Protein 8K7O (pdb70)

Secondary structure (DSSP, 8-state):
---EEEE-S-HHHHHHHHHHHHHH-GGGEEEEEE-S-HHHHHHHHHHHHHHS-TT-EEEEEE--GGGHHHHHHHHHHHT--EEEE-STTT-GGGHHHHHHHHHHTT-EEEEEE--STTHHHHHHHHHHH-SEEEEETTS-HHHHHHHHHHHHHTT-EEEEEE-SHHHHHHHHHHHTT-TTEEEEEE----SHHHHHHHHHHHHHTT-TTS-EEEE-TT--HHHHHHHHHHHH-

Radius of gyration: 16.8 Å; Cα contacts (8 Å, |Δi|>4): 449; chains: 1; bounding box: 41×35×40 Å

Nearest PDB structures (foldseek):
  8kdq-assembly1_A  TM=1.004E+00  e=4.270E-43  synthetic construct
  8wx8-assembly1_A  TM=7.306E-01  e=1.898E-08  synthetic construct
  8wx8-assembly2_B  TM=7.517E-01  e=6.341E-08  synthetic construct
  8k7m-assembly1_A  TM=7.383E-01  e=2.665E-07  synthetic construct
  8kc8-assembly1_A  TM=6.671E-01  e=1.263E-07  synthetic construct

B-factor: mean 42.2, std 13.59, range [17.14, 118.26]

Solvent-accessible surface area: 10310 Å² total; per-residue (Å²): 92,7,4,0,42,1,36,8,76,68,78,117,42,2,23,42,1,0,115,91,0,84,142,85,27,59,138,69,15,93,0,0,8,3,8,60,160,42,123,73,2,6,32,5,0,126,48,0,53,85,32,22,34,127,128,13,67,0,4,1,16,4,74,100,21,132,100,1,39,109,18,0,89,71,1,30,131,15,34,6,41,1,1,7,0,73,34,0,15,202,14,14,154,82,0,110,108,4,0,75,16,0,101,157,73,70,8,84,0,15,0,10,0,46,90,19,142,65,14,89,89,0,0,101,17,0,12,70,5,12,65,5,0,3,0,41,3,50,8,74,96,104,22,9,70,34,0,3,65,63,0,54,96,54,64,6,55,0,38,0,34,2,60,31,71,104,47,3,69,52,0,30,45,9,8,96,143,10,106,14,18,98,5,7,12,2,43,53,6,184,68,58,74,30,0,60,29,6,70,47,91,13,47,96,38,65,35,52,107,64,50,9,19,0,2,0,79,38,9,89,45,114,32,0,15,40,0,0,60,9,6,9,139

Structure (mmCIF, N/CA/C/O backbone):
data_8K7O
#
_entry.id   8K7O
#
_cell.length_a   86.500
_cell.length_b   33.469
_cell.length_c   71.772
_cell.angle_alpha   90.00
_cell.angle_beta   91.89
_cell.angle_gamma   90.00
#
_symmetry.space_group_name_H-M   'C 1 2 1'
#
loop_
_entity.id
_entity.type
_entity.pdbx_description
1 polymer 'De novo design protein'
2 water water
#
loop_
_atom_site.group_PDB
_atom_site.id
_atom_site.type_symbol
_atom_site.label_atom_id
_atom_site.label_alt_id
_atom_site.label_comp_id
_atom_site.label_asym_id
_atom_site.label_entity_id
_atom_site.label_seq_id
_atom_site.pdbx_PDB_ins_code
_atom_site.Cartn_x
_atom_site.Cartn_y
_atom_site.Cartn_z
_atom_site.occupancy
_atom_site.B_iso_or_equiv
_atom_site.auth_seq_id
_atom_site.auth_comp_id
_atom_site.auth_asym_id
_atom_site.auth_atom_id
_atom_site.pdbx_PDB_model_num
ATOM 1 N N . GLY A 1 1 ? -14.829 18.850 23.123 1.00 48.03 0 GLY A N 1
ATOM 2 C CA . GLY A 1 1 ? -14.101 17.706 23.642 1.00 44.81 0 GLY A CA 1
ATOM 3 C C . GLY A 1 1 ? -14.361 16.432 22.861 1.00 36.17 0 GLY A C 1
ATOM 4 O O . GLY A 1 1 ? -15.277 16.387 22.041 1.00 44.20 0 GLY A O 1
ATOM 5 N N . PRO A 1 2 ? -13.566 15.393 23.113 1.00 33.60 1 PRO A N 1
ATOM 6 C CA . PRO A 1 2 ? -13.762 14.130 22.397 1.00 37.54 1 PRO A CA 1
ATOM 7 C C . PRO A 1 2 ? -15.035 13.427 22.835 1.00 30.93 1 PRO A C 1
ATOM 8 O O . PRO A 1 2 ? -15.509 13.592 23.962 1.00 34.51 1 PRO A O 1
ATOM 12 N N . GLY A 1 3 ? -15.586 12.631 21.917 1.00 31.29 2 GLY A N 1
ATOM 13 C CA . GLY A 1 3 ? -16.667 11.726 22.229 1.00 34.35 2 GLY A CA 1
ATOM 14 C C . GL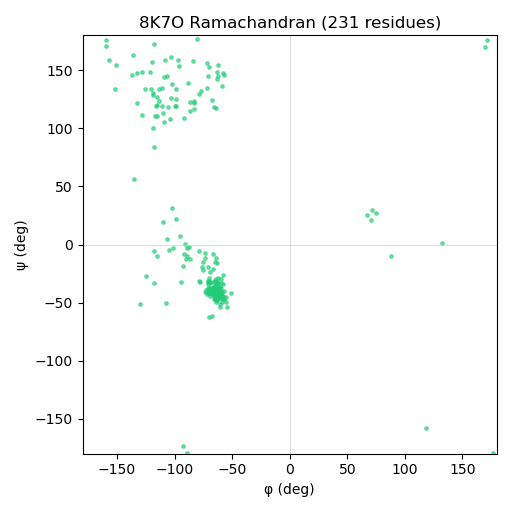Y A 1 3 ? -16.147 10.323 22.493 1.00 28.81 2 GLY A C 1
ATOM 15 O O . GLY A 1 3 ? -15.053 9.958 22.075 1.00 32.10 2 GLY A O 1
ATOM 16 N N . ILE A 1 4 ? -16.949 9.528 23.197 1.00 24.09 3 ILE A N 1
ATOM 17 C CA . ILE A 1 4 ? -16.543 8.203 23.652 1.00 22.10 3 ILE A CA 1
ATOM 18 C C . ILE A 1 4 ? -17.379 7.148 22.935 1.00 22.65 3 ILE A C 1
ATOM 19 O O . ILE A 1 4 ? -18.599 7.301 22.787 1.00 24.91 3 ILE A O 1
ATOM 24 N N . TRP A 1 5 ? -16.711 6.108 22.446 1.00 22.20 4 TRP A N 1
ATOM 25 C CA . TRP A 1 5 ? -17.343 4.867 22.025 1.00 19.82 4 TRP A CA 1
ATOM 26 C C . TRP A 1 5 ? -16.982 3.787 23.032 1.00 22.32 4 TRP A C 1
ATOM 27 O O . TRP A 1 5 ? -15.865 3.768 23.557 1.00 27.24 4 TRP A O 1
ATOM 38 N N . LEU A 1 6 ? -17.917 2.885 23.303 1.00 21.01 5 LEU A N 1
ATOM 39 C CA . LEU A 1 6 ? -17.692 1.810 24.257 1.00 20.70 5 LEU A CA 1
ATOM 40 C C . LEU A 1 6 ? -17.857 0.472 23.556 1.00 24.11 5 LEU A C 1
ATOM 41 O O . LEU A 1 6 ? -18.818 0.267 22.811 1.00 23.83 5 LEU A O 1
ATOM 46 N N . ARG A 1 7 ? -16.919 -0.436 23.800 1.00 21.61 6 ARG A N 1
ATOM 47 C CA . ARG A 1 7 ? -17.007 -1.801 23.298 1.00 27.31 6 ARG A CA 1
ATOM 48 C C . ARG A 1 7 ? -17.126 -2.743 24.484 1.00 30.92 6 ARG A C 1
ATOM 49 O O . ARG A 1 7 ? -16.245 -2.775 25.350 1.00 30.19 6 ARG A O 1
ATOM 57 N N . GLU A 1 8 ? -18.217 -3.498 24.529 1.00 30.00 7 GLU A N 1
ATOM 58 C CA . GLU A 1 8 ? -18.403 -4.507 25.561 1.00 27.74 7 GLU A CA 1
ATOM 59 C C . GLU A 1 8 ? -19.293 -5.600 24.994 1.00 32.90 7 GLU A C 1
ATOM 60 O O . GLU A 1 8 ? -20.313 -5.304 24.365 1.00 36.60 7 GLU A O 1
ATOM 66 N N . VAL A 1 9 ? -18.903 -6.853 25.211 1.00 33.14 8 VAL A N 1
ATOM 67 C CA . VAL A 1 9 ? -19.668 -7.967 24.663 1.00 36.66 8 VAL A CA 1
ATOM 68 C C . VAL A 1 9 ? -20.710 -8.506 25.636 1.00 38.32 8 VAL A C 1
ATOM 69 O O . VAL A 1 9 ? -21.648 -9.190 25.202 1.00 45.86 8 VAL A O 1
ATOM 73 N N . ASP A 1 10 ? -20.585 -8.216 26.932 1.00 36.89 9 ASP A N 1
ATOM 74 C CA . ASP A 1 10 ? -21.556 -8.675 27.919 1.00 40.15 9 ASP A CA 1
ATOM 75 C C . ASP A 1 10 ? -22.699 -7.671 28.010 1.00 39.04 9 ASP A C 1
ATOM 76 O O . ASP A 1 10 ? -22.478 -6.493 28.311 1.00 37.61 9 ASP A O 1
ATOM 81 N N . ARG A 1 11 ? -23.920 -8.149 27.772 1.00 39.18 10 ARG A N 1
ATOM 82 C CA . ARG A 1 11 ? -25.080 -7.266 27.725 1.00 38.94 10 ARG A CA 1
ATOM 83 C C . ARG A 1 11 ? -25.364 -6.639 29.087 1.00 38.19 10 ARG A C 1
ATOM 84 O O . ARG A 1 11 ? -25.580 -5.425 29.187 1.00 39.64 10 ARG A O 1
ATOM 92 N N . ASP A 1 12 ? -25.361 -7.451 30.150 1.00 41.20 11 ASP A N 1
ATOM 93 C CA . ASP A 1 12 ? -25.653 -6.932 31.486 1.00 49.65 11 ASP A CA 1
ATOM 94 C C . ASP A 1 12 ? -24.652 -5.861 31.896 1.00 45.05 11 ASP A C 1
ATOM 95 O O . ASP A 1 12 ? -25.025 -4.839 32.486 1.00 44.53 11 ASP A O 1
ATOM 100 N N . LYS A 1 13 ? -23.374 -6.079 31.597 1.00 39.25 12 LYS A N 1
ATOM 101 C CA . LYS A 1 13 ? -22.361 -5.100 31.969 1.00 39.13 12 LYS A CA 1
ATOM 102 C C . LYS A 1 13 ? -22.456 -3.852 31.100 1.00 40.29 12 LYS A C 1
ATOM 103 O O . LYS A 1 13 ? -22.335 -2.729 31.603 1.00 37.64 12 LYS A O 1
ATOM 109 N N . LEU A 1 14 ? -22.687 -4.028 29.796 1.00 32.66 13 LEU A N 1
ATOM 110 C CA . LEU A 1 14 ? -22.763 -2.886 28.891 1.00 30.73 13 LEU A CA 1
ATOM 111 C C . LEU A 1 14 ? -23.941 -1.982 29.236 1.00 35.30 13 LEU A C 1
ATOM 112 O O . LEU A 1 14 ? -23.810 -0.754 29.249 1.00 34.46 13 LEU A O 1
ATOM 117 N N . ILE A 1 15 ? -25.104 -2.575 29.514 1.00 34.80 14 ILE A N 1
ATOM 118 C CA . ILE A 1 15 ? -26.286 -1.776 29.825 1.00 39.21 14 ILE A CA 1
ATOM 119 C C . ILE A 1 15 ? -26.099 -1.033 31.141 1.00 41.56 14 ILE A C 1
ATOM 120 O O . ILE A 1 15 ? -26.490 0.134 31.271 1.00 36.63 14 ILE A O 1
ATOM 125 N N . ALA A 1 16 ? -25.493 -1.688 32.135 1.00 37.67 15 ALA A N 1
ATOM 126 C CA . ALA A 1 16 ? -25.220 -1.016 33.401 1.00 39.17 15 ALA A CA 1
ATOM 127 C C . ALA A 1 16 ? -24.312 0.190 33.196 1.00 42.93 15 ALA A C 1
ATOM 128 O O . ALA A 1 16 ? -24.538 1.258 33.780 1.00 42.65 15 ALA A O 1
ATOM 130 N N . VAL A 1 17 ? -23.279 0.039 32.366 1.00 35.80 16 VAL A N 1
ATOM 131 C CA . VAL A 1 17 ? -22.403 1.166 32.060 1.00 33.19 16 VAL A CA 1
ATOM 132 C C . VAL A 1 17 ? -23.156 2.220 31.257 1.00 39.56 16 VAL A C 1
ATOM 133 O O . VAL A 1 17 ? -23.043 3.423 31.526 1.00 36.48 16 VAL A O 1
ATOM 137 N N . ALA A 1 18 ? -23.950 1.786 30.273 1.00 34.48 17 ALA A N 1
ATOM 138 C CA . ALA A 1 18 ? -24.659 2.729 29.411 1.00 31.00 17 ALA A CA 1
ATOM 139 C C . ALA A 1 18 ? -25.673 3.553 30.196 1.00 39.93 17 ALA A C 1
ATOM 140 O O . ALA A 1 18 ? -25.817 4.759 29.962 1.00 37.00 17 ALA A O 1
ATOM 142 N N . LYS A 1 19 ? -26.394 2.919 31.125 1.00 35.21 18 LYS A N 1
ATOM 143 C CA . LYS A 1 19 ? -27.341 3.659 31.955 1.00 38.24 18 LYS A CA 1
ATOM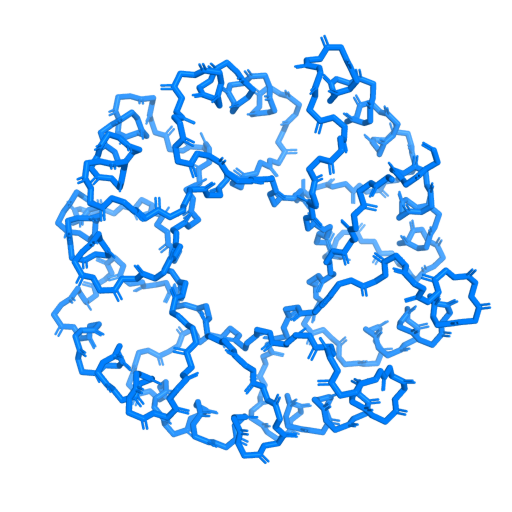 144 C C . LYS A 1 19 ? -26.634 4.734 32.771 1.00 46.85 18 LYS A C 1
ATOM 145 O O . LYS A 1 19 ? -27.143 5.852 32.917 1.00 43.78 18 LYS A O 1
ATOM 151 N N . LYS A 1 20 ? -25.456 4.415 33.309 1.00 39.72 19 LYS A N 1
ATOM 152 C CA . LYS A 1 20 ? -24.728 5.395 34.104 1.00 42.22 19 LYS A CA 1
ATOM 153 C C . LYS A 1 20 ? -24.202 6.527 33.233 1.00 39.45 19 LYS A C 1
ATOM 154 O O . LYS A 1 20 ? -24.234 7.696 33.638 1.00 41.96 19 LYS A O 1
ATOM 160 N N . LEU A 1 21 ? -23.709 6.201 32.037 1.00 35.83 20 LEU A N 1
ATOM 161 C CA . LEU A 1 21 ? -23.217 7.237 31.137 1.00 31.94 20 LEU A CA 1
ATOM 162 C C . LEU A 1 21 ? -24.337 8.177 30.716 1.00 40.68 20 LEU A C 1
ATOM 163 O O . LEU A 1 21 ? -24.140 9.397 30.659 1.00 42.49 20 LEU A O 1
ATOM 168 N N . LYS A 1 22 ? -25.521 7.630 30.423 1.00 34.02 21 LYS A N 1
ATOM 169 C CA . LYS A 1 22 ? -26.645 8.477 30.037 1.00 44.08 21 LYS A CA 1
ATOM 170 C C . LYS A 1 22 ? -26.989 9.472 31.139 1.00 39.01 21 LYS A C 1
ATOM 171 O O . LYS A 1 22 ? -27.349 10.620 30.859 1.00 43.01 21 LYS A O 1
ATOM 177 N N . GLU A 1 23 ? -26.883 9.046 32.401 1.00 42.73 22 GLU A N 1
ATOM 178 C CA . GLU A 1 23 ? -27.222 9.922 33.515 1.00 46.66 22 GLU A CA 1
ATOM 179 C C . GLU A 1 23 ? -26.198 11.033 33.700 1.00 43.85 22 GLU A C 1
ATOM 180 O O . GLU A 1 23 ? -26.553 12.134 34.137 1.00 46.65 22 GLU A O 1
ATOM 186 N N . ILE A 1 24 ? -24.937 10.775 33.371 1.00 41.00 23 ILE A N 1
ATOM 187 C CA . ILE A 1 24 ? -23.827 11.637 33.750 1.00 42.75 23 ILE A CA 1
ATOM 188 C C . ILE A 1 24 ? -23.285 12.418 32.556 1.00 40.84 23 ILE A C 1
ATOM 189 O O . ILE A 1 24 ? -23.126 13.637 32.623 1.00 43.52 23 ILE A O 1
ATOM 194 N N . ILE A 1 25 ? -22.993 11.733 31.456 1.00 36.30 24 ILE A N 1
ATOM 195 C CA . ILE A 1 25 ? -22.385 12.398 30.305 1.00 34.89 24 ILE A CA 1
ATOM 196 C C . ILE A 1 25 ? -23.060 11.966 29.008 1.00 34.27 24 ILE A C 1
ATOM 197 O O . ILE A 1 25 ? -22.370 11.509 28.084 1.00 35.75 24 ILE A O 1
ATOM 202 N N . PRO A 1 26 ? -24.382 12.122 28.867 1.00 36.12 25 PRO A N 1
ATOM 203 C CA . PRO A 1 26 ? -25.052 11.576 27.672 1.00 33.22 25 PRO A CA 1
ATOM 204 C C . PRO A 1 26 ? -24.585 12.197 26.365 1.00 33.85 25 PRO A C 1
ATOM 205 O O . PRO A 1 26 ? -24.544 11.503 25.341 1.00 39.35 25 PRO A O 1
ATOM 209 N N . ASP A 1 27 ? -24.222 13.477 26.368 1.00 36.32 26 ASP A N 1
ATOM 210 C CA . ASP A 1 27 ? -23.844 14.161 25.138 1.00 37.93 26 ASP A CA 1
ATOM 211 C C . ASP A 1 27 ? -22.451 13.788 24.645 1.00 40.74 26 ASP A C 1
ATOM 212 O O . ASP A 1 27 ? -22.132 14.064 23.483 1.00 40.92 26 ASP A O 1
ATOM 217 N N . ARG A 1 28 ? -21.625 13.161 25.481 1.00 30.44 27 ARG A N 1
ATOM 218 C CA . ARG A 1 28 ? -20.301 12.725 25.059 1.00 28.55 27 ARG A CA 1
ATOM 219 C C . ARG A 1 28 ? -20.300 11.316 24.480 1.00 32.41 27 ARG A C 1
ATOM 220 O O . ARG A 1 28 ? -19.290 10.902 23.900 1.00 28.69 27 ARG A O 1
ATOM 228 N N . VAL A 1 29 ? -21.404 10.583 24.605 1.00 27.78 28 VAL A N 1
ATOM 229 C CA . VAL A 1 29 ? -21.475 9.200 24.136 1.00 26.21 28 VAL A CA 1
ATOM 230 C C . VAL A 1 29 ? -21.792 9.201 22.645 1.00 30.29 28 VAL A C 1
ATOM 231 O O . VAL A 1 29 ? -22.864 9.642 22.225 1.00 31.62 28 VAL A O 1
ATOM 235 N N . LYS A 1 30 ? -20.859 8.694 21.840 1.00 25.80 29 LYS A N 1
ATOM 236 C CA . LYS A 1 30 ? -21.043 8.670 20.396 1.00 25.72 29 LYS A CA 1
ATOM 237 C C . LYS A 1 30 ? -21.624 7.357 19.902 1.00 26.70 29 LYS A C 1
ATOM 238 O O . LYS A 1 30 ? -22.366 7.349 18.913 1.00 29.62 29 LYS A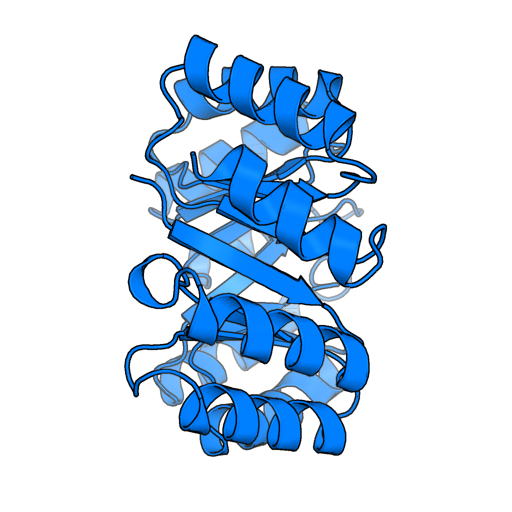 O 1
ATOM 244 N N . GLY A 1 31 ? -21.310 6.248 20.553 1.00 25.39 30 GLY A N 1
ATOM 245 C CA . GLY A 1 31 ? -21.790 4.984 20.034 1.00 22.20 30 GLY A CA 1
ATOM 246 C C . GLY A 1 31 ? -21.277 3.817 20.842 1.00 24.50 30 GLY A C 1
ATOM 247 O O . GLY A 1 31 ? -20.536 3.973 21.817 1.00 23.39 30 GLY A O 1
ATOM 248 N N . PHE A 1 32 ? -21.681 2.631 20.401 1.00 22.11 31 PHE A N 1
ATOM 249 C CA . PHE A 1 32 ? -21.332 1.387 21.064 1.00 19.57 31 PHE A CA 1
ATOM 250 C C . PHE A 1 32 ? -20.950 0.358 20.015 1.00 23.12 31 PHE A C 1
ATOM 251 O O . PHE A 1 32 ? -21.496 0.352 18.905 1.00 21.55 31 PHE A O 1
ATOM 259 N N . VAL A 1 33 ? -20.000 -0.499 20.374 1.00 19.84 32 VAL A N 1
ATOM 260 C CA . VAL A 1 33 ? -19.648 -1.673 19.590 1.00 18.07 32 VAL A CA 1
ATOM 261 C C . VAL A 1 33 ? -20.102 -2.885 20.387 1.00 20.85 32 VAL A C 1
ATOM 262 O O . VAL A 1 33 ? -19.637 -3.104 21.515 1.00 24.44 32 VAL A O 1
ATOM 266 N N . VAL A 1 34 ? -21.008 -3.666 19.806 1.00 22.10 33 VAL A N 1
ATOM 267 C CA . VAL A 1 34 ? -21.666 -4.764 20.497 1.00 23.59 33 VAL A CA 1
ATOM 268 C C . VAL A 1 34 ? -21.358 -6.068 19.772 1.00 26.42 33 VAL A C 1
ATOM 269 O O . VAL A 1 34 ? -21.028 -6.091 18.585 1.00 26.73 33 VAL A O 1
ATOM 273 N N . GLY A 1 35 ? -21.477 -7.167 20.508 1.00 29.13 34 GLY A N 1
ATOM 274 C CA . GLY A 1 35 ? -21.184 -8.472 19.945 1.00 27.63 34 GLY A CA 1
ATOM 275 C C . GLY A 1 35 ? -21.842 -9.559 20.761 1.00 38.84 34 GLY A C 1
ATOM 276 O O . GLY A 1 35 ? -22.386 -9.318 21.840 1.00 36.92 34 GLY A O 1
ATOM 277 N N . GLY A 1 36 ? -21.797 -10.769 20.216 1.00 39.55 35 GLY A N 1
ATOM 278 C CA . GLY A 1 36 ? -22.375 -11.920 20.880 1.00 42.55 35 GLY A CA 1
ATOM 279 C C . GLY A 1 36 ? -23.487 -12.568 20.085 1.00 49.35 35 GLY A C 1
ATOM 280 O O . GLY A 1 36 ? -23.561 -12.409 18.862 1.00 49.20 35 GLY A O 1
ATOM 281 N N . LYS A 1 37 ? -24.354 -13.311 20.771 1.00 56.02 36 LYS A N 1
ATOM 282 C CA . LYS A 1 37 ? -25.471 -13.969 20.107 1.00 55.82 36 LYS A CA 1
ATOM 283 C C . LYS A 1 37 ? -26.400 -12.940 19.477 1.00 44.31 36 LYS A C 1
ATOM 284 O O . LYS A 1 37 ? -26.603 -11.850 20.019 1.00 57.68 36 LYS A O 1
ATOM 290 N N . THR A 1 38 ? -26.969 -13.299 18.323 1.00 52.71 37 THR A N 1
ATOM 291 C CA . THR A 1 38 ? -27.876 -12.396 17.619 1.00 43.09 37 THR A CA 1
ATOM 292 C C . THR A 1 38 ? -29.024 -11.950 18.520 1.00 56.41 37 THR A C 1
ATOM 293 O O . THR A 1 38 ? -29.360 -10.763 18.573 1.00 51.40 37 THR A O 1
ATOM 297 N N . ASP A 1 39 ? -29.626 -12.890 19.255 1.00 51.16 38 ASP A N 1
ATOM 298 C CA . ASP A 1 39 ? -30.738 -12.533 20.132 1.00 50.20 38 ASP A CA 1
ATOM 299 C C . ASP A 1 39 ? -30.308 -11.542 21.207 1.00 46.91 38 ASP A C 1
ATOM 300 O O . ASP A 1 39 ? -31.063 -10.624 21.550 1.00 56.80 38 ASP A O 1
ATOM 305 N N . ASP A 1 40 ? -29.100 -11.707 21.752 1.00 47.08 39 ASP A N 1
ATOM 306 C CA . ASP A 1 40 ? -28.625 -10.785 22.780 1.00 54.33 39 ASP A CA 1
ATOM 307 C C . ASP A 1 40 ? -28.246 -9.436 22.182 1.00 44.78 39 ASP A C 1
ATOM 308 O O . ASP A 1 40 ? -28.535 -8.386 22.770 1.00 46.08 39 ASP A O 1
ATOM 313 N N . VAL A 1 41 ? -27.595 -9.447 21.018 1.00 40.77 40 VAL A N 1
ATOM 314 C CA . VAL A 1 41 ? -27.163 -8.204 20.388 1.00 36.42 40 VAL A CA 1
ATOM 315 C C . VAL A 1 41 ? -28.365 -7.372 19.967 1.00 34.38 40 VAL A C 1
ATOM 316 O O . VAL A 1 41 ? -28.380 -6.147 20.133 1.00 32.69 40 VAL A O 1
ATOM 320 N N . VAL A 1 42 ? -29.399 -8.022 19.435 1.00 38.83 41 VAL A N 1
ATOM 321 C CA . VAL A 1 42 ? -30.575 -7.292 18.977 1.00 40.56 41 VAL A CA 1
ATOM 322 C C . VAL A 1 42 ? -31.316 -6.664 20.154 1.00 45.90 41 VAL A C 1
ATOM 323 O O . VAL A 1 42 ? -31.806 -5.532 20.061 1.00 42.93 41 VAL A O 1
ATOM 327 N N . ALA A 1 43 ? -31.397 -7.374 21.283 1.00 44.42 42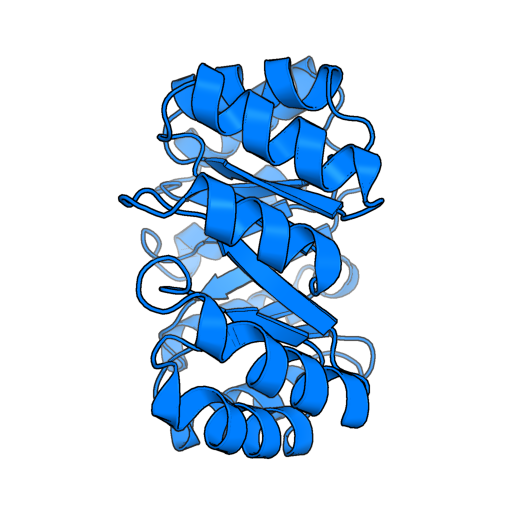 ALA A N 1
ATOM 328 C CA . ALA A 1 43 ? -32.019 -6.795 22.472 1.00 43.05 42 ALA A CA 1
ATOM 329 C C . ALA A 1 43 ? -31.196 -5.630 23.012 1.00 49.70 42 ALA A C 1
ATOM 330 O O . ALA A 1 43 ? -31.754 -4.624 23.468 1.00 48.28 42 ALA A O 1
ATOM 332 N N . THR A 1 44 ? -29.868 -5.751 22.965 1.00 37.17 43 THR A N 1
ATOM 333 C CA . THR A 1 44 ? -29.001 -4.665 23.409 1.00 38.31 43 THR A CA 1
ATOM 334 C C . THR A 1 44 ? -29.178 -3.432 22.534 1.00 44.56 43 THR A C 1
ATOM 335 O O . THR A 1 44 ? -29.266 -2.306 23.037 1.00 33.72 43 THR A O 1
ATOM 339 N N . ILE A 1 45 ? -29.236 -3.630 21.215 1.00 34.71 44 ILE A N 1
ATOM 340 C CA . ILE A 1 45 ? -29.398 -2.508 20.295 1.00 41.48 44 ILE A CA 1
ATOM 341 C C . ILE A 1 45 ? -30.672 -1.733 20.606 1.00 39.81 44 ILE A C 1
ATOM 342 O O . ILE A 1 45 ? -30.672 -0.496 20.642 1.00 40.31 44 ILE A O 1
ATOM 347 N N . ARG A 1 46 ? -31.777 -2.442 20.841 1.00 36.59 45 ARG A N 1
ATOM 348 C CA . ARG A 1 46 ? -33.022 -1.758 21.172 1.00 48.16 45 ARG A CA 1
ATOM 349 C C . ARG A 1 46 ? -32.903 -1.005 22.491 1.00 45.53 45 ARG A C 1
ATOM 350 O O . ARG A 1 46 ? -33.360 0.139 22.603 1.00 55.68 45 ARG A O 1
ATOM 358 N N . ASP A 1 47 ? -32.285 -1.628 23.499 1.00 42.48 46 ASP A N 1
ATOM 359 C CA . ASP A 1 47 ? -32.104 -0.961 24.786 1.00 49.34 46 ASP A CA 1
ATOM 360 C C . ASP A 1 47 ? -31.266 0.301 24.644 1.00 42.82 46 ASP A C 1
ATOM 361 O O . ASP A 1 47 ? -31.572 1.332 25.257 1.00 42.43 46 ASP A O 1
ATOM 366 N N . LEU A 1 48 ? -30.203 0.238 23.839 1.00 34.73 47 LEU A N 1
ATOM 367 C CA . LEU A 1 48 ? -29.331 1.393 23.670 1.00 36.03 47 LEU A CA 1
ATOM 368 C C . LEU A 1 48 ? -30.035 2.510 22.910 1.00 44.43 47 LEU A C 1
ATOM 369 O O . LEU A 1 48 ? -29.850 3.693 23.223 1.00 43.11 47 LEU A O 1
ATOM 374 N N . ILE A 1 49 ? -30.850 2.158 21.913 1.00 44.02 48 ILE A N 1
ATOM 375 C CA . ILE A 1 49 ? -31.587 3.177 21.171 1.00 45.78 48 ILE A CA 1
ATOM 376 C C . ILE A 1 49 ? -32.673 3.789 22.046 1.00 47.95 48 ILE A C 1
ATOM 377 O O . ILE A 1 49 ? -33.009 4.969 21.897 1.00 58.11 48 ILE A O 1
ATOM 382 N N . ALA A 1 50 ? -33.232 3.012 22.975 1.00 43.59 49 ALA A N 1
ATOM 383 C CA . ALA A 1 50 ? -34.219 3.564 23.896 1.00 49.01 49 ALA A CA 1
ATOM 384 C C . ALA A 1 50 ? -33.568 4.514 24.895 1.00 60.72 49 ALA A C 1
ATOM 385 O O . ALA A 1 50 ? -34.155 5.541 25.257 1.00 52.74 49 ALA A O 1
ATOM 387 N N . LEU A 1 51 ? -32.354 4.189 25.347 1.00 51.54 50 LEU A N 1
ATOM 388 C CA . LEU A 1 51 ? -31.633 5.073 26.259 1.00 53.34 50 LEU A CA 1
ATOM 389 C C . LEU A 1 51 ? -31.228 6.368 25.566 1.00 51.98 50 LEU A C 1
ATOM 390 O O . LEU A 1 51 ? -31.639 7.461 25.969 1.00 56.58 50 LEU A O 1
ATOM 395 N N . PHE A 1 52 ? -30.412 6.263 24.523 1.00 51.68 51 PHE A N 1
ATOM 396 C CA . PHE A 1 52 ? -29.864 7.430 23.854 1.00 46.81 51 PHE A CA 1
ATOM 397 C C . PHE A 1 52 ? -30.774 7.814 22.688 1.00 57.29 51 PHE A C 1
ATOM 398 O O . PHE A 1 52 ? -31.859 7.256 22.510 1.00 64.38 51 PHE A O 1
ATOM 406 N N . GLY A 1 53 ? -30.356 8.786 21.886 1.00 60.20 52 GLY A N 1
ATOM 407 C CA . GLY A 1 53 ? -31.193 9.271 20.817 1.00 67.56 52 GLY A CA 1
ATOM 408 C C . GLY A 1 53 ? -31.149 8.373 19.603 1.00 61.58 52 GLY A C 1
ATOM 409 O O . GLY A 1 53 ? -30.430 7.366 19.548 1.00 49.98 52 GLY A O 1
ATOM 410 N N . PRO A 1 54 ? -31.948 8.731 18.596 1.00 63.03 53 PRO A N 1
ATOM 411 C CA . PRO A 1 54 ? -31.832 8.048 17.298 1.00 65.88 53 PRO A CA 1
ATOM 412 C C . PRO A 1 54 ? -30.495 8.287 16.624 1.00 56.51 53 PRO A C 1
ATOM 413 O O . PRO A 1 54 ? -30.149 7.561 15.684 1.00 55.37 53 PRO A O 1
ATOM 417 N N . ASP A 1 55 ? -29.733 9.284 17.076 1.00 63.30 54 ASP A N 1
ATOM 418 C CA . ASP A 1 55 ? -28.417 9.581 16.529 1.00 66.76 54 ASP A CA 1
ATOM 419 C C . ASP A 1 55 ? -27.330 8.653 17.051 1.00 46.61 54 ASP A C 1
ATOM 420 O O . ASP A 1 55 ? -26.189 8.746 16.589 1.00 45.23 54 ASP A O 1
ATOM 425 N N . LEU A 1 56 ? -27.648 7.776 18.001 1.00 46.00 55 LEU A N 1
ATOM 426 C CA . LEU A 1 56 ? -26.651 6.857 18.532 1.00 34.78 55 LEU A CA 1
ATOM 427 C C . LEU A 1 56 ? -26.233 5.856 17.465 1.00 34.18 55 LEU A C 1
ATOM 428 O O . LEU A 1 56 ? -27.072 5.158 16.888 1.00 41.66 55 LEU A O 1
ATOM 433 N N . GLU A 1 57 ? -24.933 5.788 17.203 1.00 34.65 56 GLU A N 1
ATOM 434 C CA . GLU A 1 57 ? -24.397 4.816 16.267 1.00 29.24 56 GLU A CA 1
ATOM 435 C C . GLU A 1 57 ? -24.072 3.528 17.008 1.00 31.13 56 GLU A C 1
ATOM 436 O O . GLU A 1 57 ? -23.573 3.553 18.133 1.00 26.69 56 GLU A O 1
ATOM 442 N N . ILE A 1 58 ? -24.382 2.398 16.387 1.00 23.37 57 ILE A N 1
ATOM 443 C CA . ILE A 1 58 ? -24.156 1.097 17.004 1.00 21.47 57 ILE A CA 1
ATOM 444 C C . ILE A 1 58 ? -23.479 0.212 15.972 1.00 24.38 57 ILE A C 1
ATOM 445 O O . ILE A 1 58 ? -24.024 -0.001 14.883 1.00 23.88 57 ILE A O 1
ATOM 450 N N . VAL A 1 59 ? -22.297 -0.291 16.315 1.00 19.61 58 VAL A N 1
ATOM 451 C CA . VAL A 1 59 ? -21.513 -1.174 15.455 1.00 19.12 58 VAL A CA 1
ATOM 452 C C . VAL A 1 59 ? -21.673 -2.593 15.978 1.00 19.34 58 VAL A C 1
ATOM 453 O O . VAL A 1 59 ? -21.435 -2.848 17.160 1.00 23.65 58 VAL A O 1
ATOM 457 N N . VAL A 1 60 ? -22.084 -3.514 15.110 1.00 20.08 59 VAL A N 1
ATOM 458 C CA . VAL A 1 60 ? -22.216 -4.919 15.483 1.00 20.18 59 VAL A CA 1
ATOM 459 C C . VAL A 1 60 ? -20.981 -5.667 15.005 1.00 22.13 59 VAL A C 1
ATOM 460 O O . VAL A 1 60 ? -20.632 -5.607 13.820 1.00 21.78 59 VAL A O 1
ATOM 464 N N . GLU A 1 61 ? -20.313 -6.361 15.922 1.00 21.15 60 GLU A N 1
ATOM 465 C CA . GLU A 1 61 ? -19.170 -7.179 15.544 1.00 22.57 60 GLU A CA 1
ATOM 466 C C . GLU A 1 61 ? -19.645 -8.475 14.905 1.00 23.11 60 GLU A C 1
ATOM 467 O O . GLU A 1 61 ? -20.526 -9.157 15.443 1.00 28.70 60 GLU A O 1
ATOM 473 N N . LEU A 1 62 ? -19.048 -8.817 13.768 1.00 21.66 61 LEU A N 1
ATOM 474 C CA . LEU A 1 62 ? -19.342 -10.051 13.048 1.00 26.83 61 LEU A CA 1
ATOM 475 C C . LEU A 1 62 ? -18.077 -10.896 13.064 1.00 25.15 61 LEU A C 1
ATOM 476 O O . LEU A 1 62 ? -17.087 -10.543 12.416 1.00 29.37 61 LEU A O 1
ATOM 481 N N . THR A 1 63 ? -18.104 -12.002 13.806 1.00 31.79 62 THR A N 1
ATOM 482 C CA . THR A 1 63 ? -16.927 -12.843 13.986 1.00 36.08 62 THR A CA 1
ATOM 483 C C . THR A 1 63 ? -16.977 -14.131 13.175 1.00 50.45 62 THR A C 1
ATOM 484 O O . THR A 1 63 ? -16.002 -14.889 13.184 1.00 47.85 62 THR A O 1
ATOM 488 N N . GLU A 1 64 ? -18.081 -14.403 12.485 1.00 39.24 63 GLU A N 1
ATOM 489 C CA . GLU A 1 64 ? -18.246 -15.629 11.710 1.00 48.85 63 GLU A CA 1
ATOM 490 C C . GLU A 1 64 ? -18.684 -15.241 10.305 1.00 55.53 63 GLU A C 1
ATOM 491 O O . GLU A 1 64 ? -19.806 -14.763 10.113 1.00 63.01 63 GLU A O 1
ATOM 497 N N . LEU A 1 65 ? -17.799 -15.451 9.326 1.00 57.11 64 LEU A N 1
ATOM 498 C CA . LEU A 1 65 ? -18.033 -14.927 7.983 1.00 56.32 64 LEU A CA 1
ATOM 499 C C . LEU A 1 65 ? -19.291 -15.512 7.354 1.00 58.19 64 LEU A C 1
ATOM 500 O O . LEU A 1 65 ? -20.021 -14.809 6.644 1.00 50.96 64 LEU A O 1
ATOM 505 N N . ASP A 1 66 ? -19.558 -16.797 7.589 1.00 55.60 65 ASP A N 1
ATOM 506 C CA . ASP A 1 66 ? -20.687 -17.445 6.933 1.00 60.49 65 ASP A CA 1
ATOM 507 C C . ASP A 1 66 ? -22.028 -17.067 7.550 1.00 59.06 65 ASP A C 1
ATOM 508 O O . ASP A 1 66 ? -23.064 -17.245 6.899 1.00 54.22 65 ASP A O 1
ATOM 513 N N . LYS A 1 67 ? -22.038 -16.553 8.779 1.00 53.29 66 LYS A N 1
ATOM 514 C CA . LYS A 1 67 ? -23.268 -16.119 9.429 1.00 55.04 66 LYS A CA 1
ATOM 515 C C . LYS A 1 67 ? -23.396 -14.606 9.501 1.00 46.98 66 LYS A C 1
ATOM 516 O O . LYS A 1 67 ? -24.355 -14.108 10.100 1.00 42.59 66 LYS A O 1
ATOM 522 N N . ALA A 1 68 ? -22.464 -13.867 8.893 1.00 46.63 67 ALA A N 1
ATOM 523 C CA . ALA A 1 68 ? -22.406 -12.424 9.091 1.00 37.67 67 ALA A CA 1
ATOM 524 C C . ALA A 1 68 ? -23.627 -11.722 8.511 1.00 37.67 67 ALA A C 1
ATOM 525 O O . ALA A 1 68 ? -24.154 -10.783 9.120 1.00 31.69 67 ALA A O 1
ATOM 527 N N . ILE A 1 69 ? -24.087 -12.150 7.336 1.00 37.09 68 ILE A N 1
ATOM 528 C CA . ILE A 1 69 ? -25.147 -11.409 6.661 1.00 37.45 68 ILE A CA 1
ATOM 529 C C . ILE A 1 69 ? -26.467 -11.555 7.411 1.00 34.46 68 ILE A C 1
ATOM 530 O O . ILE A 1 69 ? -27.201 -10.575 7.592 1.00 35.56 68 ILE A O 1
ATOM 535 N N . GLU A 1 70 ? -26.778 -12.766 7.883 1.00 35.93 69 GLU A N 1
ATOM 536 C CA . GLU A 1 70 ? -27.996 -12.961 8.665 1.00 39.93 69 GLU A CA 1
ATOM 537 C C . GLU A 1 70 ? -27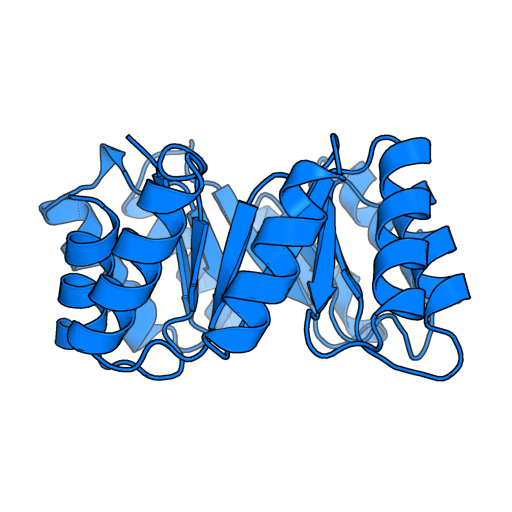.957 -12.159 9.959 1.00 39.04 69 GLU A C 1
ATOM 538 O O . GLU A 1 70 ? -28.945 -11.511 10.324 1.00 39.26 69 GLU A O 1
ATOM 544 N N . THR A 1 71 ? -26.826 -12.196 10.669 1.00 35.06 70 THR A N 1
ATOM 545 C CA . THR A 1 71 ? -26.700 -11.410 11.891 1.00 34.97 70 THR A CA 1
ATOM 546 C C . THR A 1 71 ? -26.778 -9.921 11.589 1.00 30.72 70 THR A C 1
ATOM 547 O O . THR A 1 71 ? -27.392 -9.155 12.342 1.00 35.36 70 THR A O 1
ATOM 551 N N . MET A 1 72 ? -26.169 -9.493 10.483 1.00 28.39 71 MET A N 1
ATOM 552 C CA . MET A 1 72 ? -26.194 -8.082 10.121 1.00 28.56 71 MET A CA 1
ATOM 553 C C . MET A 1 72 ? -27.613 -7.607 9.846 1.00 29.23 71 MET A C 1
ATOM 554 O O . MET A 1 72 ? -28.033 -6.556 10.342 1.00 32.73 71 MET A O 1
ATOM 559 N N . LYS A 1 73 ? -28.370 -8.365 9.051 1.00 30.06 72 LYS A N 1
ATOM 560 C CA . LYS A 1 73 ? -29.725 -7.939 8.719 1.00 32.49 72 LYS A CA 1
ATOM 561 C C . LYS A 1 73 ? -30.582 -7.797 9.971 1.00 33.97 72 LYS A C 1
ATOM 562 O O . LYS A 1 73 ? -31.328 -6.823 10.111 1.00 40.52 72 LYS A O 1
ATOM 568 N N . LYS A 1 74 ? -30.471 -8.746 10.902 1.00 37.09 73 LYS A N 1
ATOM 569 C CA . LYS A 1 74 ? -31.268 -8.677 12.124 1.00 35.14 73 LYS A CA 1
ATOM 570 C C . LYS A 1 74 ? -30.801 -7.536 13.019 1.00 36.82 73 LYS A C 1
ATOM 571 O O . LYS A 1 74 ? -31.619 -6.863 13.657 1.00 36.66 73 LYS A O 1
ATOM 577 N N . ALA A 1 75 ? -29.490 -7.298 13.074 1.00 32.27 74 ALA A N 1
ATOM 578 C CA . ALA A 1 75 ? -28.974 -6.212 13.901 1.00 33.53 74 ALA A CA 1
ATOM 579 C C . ALA A 1 75 ? -29.359 -4.856 13.327 1.00 30.27 74 ALA A C 1
ATOM 580 O O . ALA A 1 75 ? -29.784 -3.959 14.067 1.00 34.16 74 ALA A O 1
ATOM 582 N N . VAL A 1 76 ? -29.224 -4.692 12.009 1.00 28.01 75 VAL A N 1
ATOM 583 C CA . VAL A 1 76 ? -29.621 -3.443 11.366 1.00 27.80 75 VAL A CA 1
ATOM 584 C C . VAL A 1 76 ? -31.118 -3.209 11.535 1.00 33.34 75 VAL A C 1
ATOM 585 O O . VAL A 1 76 ? -31.565 -2.072 11.729 1.00 36.65 75 VAL A O 1
ATOM 589 N N . GLU A 1 77 ? -31.917 -4.279 11.470 1.00 36.19 76 GLU A N 1
ATOM 590 C CA . GLU A 1 77 ? -33.351 -4.133 11.703 1.00 36.31 76 GLU A CA 1
ATOM 591 C C . GLU A 1 77 ? -33.640 -3.677 13.127 1.00 40.62 76 GLU A C 1
ATOM 592 O O . GLU A 1 77 ? -34.643 -2.997 13.370 1.00 51.30 76 GLU A O 1
ATOM 598 N N . ALA A 1 78 ? -32.776 -4.035 14.075 1.00 36.01 77 ALA A N 1
ATOM 599 C CA . ALA A 1 78 ? -32.905 -3.536 15.437 1.00 35.38 77 ALA A CA 1
ATOM 600 C C . ALA A 1 78 ? -32.460 -2.087 15.568 1.00 39.71 77 ALA A C 1
ATOM 601 O O . ALA A 1 78 ? -32.869 -1.413 16.519 1.00 42.21 77 ALA A O 1
ATOM 603 N N . GLY A 1 79 ? -31.627 -1.599 14.649 1.00 35.20 78 GLY A N 1
ATOM 604 C CA . GLY A 1 79 ? -31.208 -0.211 14.661 1.00 32.75 78 GLY A CA 1
ATOM 605 C C . GLY A 1 79 ? -29.715 0.012 14.511 1.00 36.32 78 GLY A C 1
ATOM 606 O O . GLY A 1 79 ? -29.256 1.158 14.533 1.00 34.55 78 GLY A O 1
ATOM 607 N N . ALA A 1 80 ? -28.943 -1.062 14.362 1.00 26.53 79 ALA A N 1
ATOM 608 C CA . ALA A 1 80 ? -27.502 -0.926 14.178 1.00 23.99 79 ALA A CA 1
ATOM 609 C C . ALA A 1 80 ? -27.192 -0.176 12.888 1.00 27.23 79 ALA A C 1
ATOM 610 O O . ALA A 1 80 ? -27.931 -0.255 11.901 1.00 29.60 79 ALA A O 1
ATOM 612 N N . SER A 1 81 ? -26.080 0.558 12.902 1.00 24.02 80 SER A N 1
ATOM 613 C CA . SER A 1 81 ? -25.715 1.435 11.803 1.00 22.57 80 SER A CA 1
ATOM 614 C C . SER A 1 81 ? -24.402 1.058 11.135 1.00 23.07 80 SER A C 1
ATOM 615 O O . SER A 1 81 ? -24.039 1.682 10.130 1.00 25.58 80 SER A O 1
ATOM 618 N N . ALA A 1 82 ? -23.680 0.072 11.659 1.00 21.49 81 ALA A N 1
ATOM 619 C CA . ALA A 1 82 ? -22.379 -0.291 11.115 1.00 20.82 81 ALA A CA 1
ATOM 620 C C . ALA A 1 82 ? -22.069 -1.727 11.503 1.00 18.86 81 ALA A C 1
ATOM 621 O O . ALA A 1 82 ? -22.623 -2.262 12.468 1.00 20.45 81 ALA A O 1
ATOM 623 N N . ILE A 1 83 ? -21.161 -2.339 10.751 1.00 18.87 82 ILE A N 1
ATOM 624 C CA . ILE A 1 83 ? -20.654 -3.657 11.101 1.00 17.14 82 ILE A CA 1
ATOM 625 C C . ILE A 1 83 ? -19.146 -3.560 11.263 1.00 21.27 82 ILE A C 1
ATOM 626 O O . ILE A 1 83 ? -18.482 -2.747 10.612 1.00 19.93 82 ILE A O 1
ATOM 631 N N . LEU A 1 84 ? -18.606 -4.389 12.149 1.00 17.17 83 LEU A N 1
ATOM 632 C CA . LEU A 1 84 ? -17.163 -4.564 12.275 1.00 17.50 83 LEU A CA 1
ATOM 633 C C . LEU A 1 84 ? -16.849 -6.015 11.937 1.00 19.18 83 LEU A C 1
ATOM 634 O O . LEU A 1 84 ? -17.218 -6.929 12.686 1.00 21.58 83 LEU A O 1
ATOM 639 N N . LEU A 1 85 ? -16.190 -6.227 10.802 1.00 18.97 84 LEU A N 1
ATOM 640 C CA . LEU A 1 85 ? -15.830 -7.563 10.345 1.00 24.83 84 LEU A CA 1
ATOM 641 C C . LEU A 1 85 ? -14.502 -7.977 10.964 1.00 29.59 84 LEU A C 1
ATOM 642 O O . LEU A 1 85 ? -13.464 -7.369 10.688 1.00 25.94 84 LEU A O 1
ATOM 647 N N . ARG A 1 86 ? -14.548 -8.997 11.805 1.00 25.51 85 ARG A N 1
ATOM 648 C CA . ARG A 1 86 ? -13.295 -9.556 12.361 1.00 27.93 85 ARG A CA 1
ATOM 649 C C . ARG A 1 86 ? -12.990 -10.861 11.610 1.00 32.85 85 ARG A C 1
ATOM 650 O O . ARG A 1 86 ? -13.901 -11.342 10.951 1.00 41.20 85 ARG A O 1
ATOM 658 N N . ASP A 1 87 ? -11.751 -11.357 11.651 1.00 40.48 86 ASP A N 1
ATOM 659 C CA . ASP A 1 87 ? -11.391 -12.675 11.035 1.00 52.23 86 ASP A CA 1
ATOM 660 C C . ASP A 1 87 ? -11.427 -12.589 9.499 1.00 52.58 86 ASP A C 1
ATOM 661 O O . ASP A 1 87 ? -11.452 -13.628 8.839 1.00 45.31 86 ASP A O 1
ATOM 666 N N . GLY A 1 88 ? -11.325 -11.381 8.951 1.00 46.98 87 GLY A N 1
ATOM 667 C CA . GLY A 1 88 ? -11.356 -11.337 7.498 1.00 43.40 87 GLY A CA 1
ATOM 668 C C . GLY A 1 88 ? -10.109 -11.888 6.833 1.00 50.78 87 GLY A C 1
ATOM 669 O O . GLY A 1 88 ? -10.161 -12.265 5.656 1.00 39.95 87 GLY A O 1
ATOM 670 N N . VAL A 1 89 ? -8.994 -11.970 7.568 1.00 39.95 88 VAL A N 1
ATOM 671 C CA . VAL A 1 89 ? -7.737 -12.424 6.980 1.00 47.74 88 VAL A CA 1
ATOM 672 C C . VAL A 1 89 ? -7.792 -13.891 6.570 1.00 56.57 88 VAL A C 1
ATOM 673 O O . VAL A 1 89 ? -6.998 -14.324 5.725 1.00 53.07 88 VAL A O 1
ATOM 677 N N . ARG A 1 90 ? -8.714 -14.672 7.137 1.00 51.06 89 ARG A N 1
ATOM 678 C CA . ARG A 1 90 ? -8.848 -16.070 6.750 1.00 49.36 89 ARG A CA 1
ATOM 679 C C . ARG A 1 90 ? -9.415 -16.162 5.338 1.00 64.29 89 ARG A C 1
ATOM 680 O O . ARG A 1 90 ? -8.749 -16.665 4.426 1.00 70.59 89 ARG A O 1
ATOM 688 N N . GLY A 1 91 ? -10.637 -15.664 5.150 1.00 55.97 90 GLY A N 1
ATOM 689 C CA . GLY A 1 91 ? -11.293 -15.738 3.858 1.00 61.67 90 GLY A CA 1
ATOM 690 C C . GLY A 1 91 ? -11.587 -14.379 3.259 1.00 40.38 90 GLY A C 1
ATOM 691 O O . GLY A 1 91 ? -12.701 -13.863 3.384 1.00 38.14 90 GLY A O 1
ATOM 692 N N . VAL A 1 92 ? -10.593 -13.801 2.581 1.00 33.03 91 VAL A N 1
ATOM 693 C CA . VAL A 1 92 ? -10.724 -12.448 2.049 1.00 30.02 91 VAL A CA 1
ATOM 694 C C . VAL A 1 92 ? -11.781 -12.383 0.952 1.00 32.39 91 VAL A C 1
ATOM 695 O O . VAL A 1 92 ? -12.461 -11.360 0.797 1.00 34.62 91 VAL A O 1
ATOM 699 N N . GLU A 1 93 ? -11.943 -13.456 0.174 1.00 38.66 92 GLU A N 1
ATOM 700 C CA . GLU A 1 93 ? -12.932 -13.440 -0.898 1.00 36.90 92 GLU A CA 1
ATOM 701 C C . GLU A 1 93 ? -14.363 -13.377 -0.377 1.00 39.43 92 GLU A C 1
ATOM 702 O O . GLU A 1 93 ? -15.284 -13.177 -1.177 1.00 43.24 92 GLU A O 1
ATOM 708 N N . GLU A 1 94 ? -14.563 -13.511 0.921 1.00 33.80 93 GLU A N 1
ATOM 709 C CA . GLU A 1 94 ? -15.950 -13.497 1.431 1.00 40.93 93 GLU A CA 1
ATOM 710 C C . GLU A 1 94 ? -16.387 -12.078 1.818 1.00 43.85 93 GLU A C 1
ATOM 711 O O . GLU A 1 94 ? -17.586 -11.907 2.063 1.00 33.82 93 GLU A O 1
ATOM 717 N N . LEU A 1 95 ? -15.479 -11.092 1.822 1.00 33.20 94 LEU A N 1
ATOM 718 C CA . LEU A 1 95 ? -15.842 -9.780 2.335 1.00 32.73 94 LEU A CA 1
ATOM 719 C C . LEU A 1 95 ? -16.660 -8.974 1.338 1.00 40.39 94 LEU A C 1
ATOM 720 O O . LEU A 1 95 ? -17.509 -8.177 1.752 1.00 33.08 94 LEU A O 1
ATOM 725 N N . ARG A 1 96 ? -16.415 -9.161 0.038 1.00 32.10 95 ARG A N 1
ATOM 726 C CA . ARG A 1 96 ? -17.174 -8.439 -0.978 1.00 31.09 95 ARG A CA 1
ATOM 727 C C . ARG A 1 96 ? -18.670 -8.649 -0.794 1.00 34.55 95 ARG A C 1
ATOM 728 O O . ARG A 1 96 ? -19.438 -7.686 -0.695 1.00 32.46 95 ARG A O 1
ATOM 736 N N . LYS A 1 97 ? -19.098 -9.913 -0.732 1.00 32.09 96 LYS A N 1
ATOM 737 C CA . LYS A 1 97 ? -20.513 -10.222 -0.551 1.00 32.32 96 LYS A CA 1
ATOM 738 C C . LYS A 1 97 ? -21.059 -9.578 0.719 1.00 29.11 96 LYS A C 1
ATOM 739 O O . LYS A 1 97 ? -22.129 -8.957 0.704 1.00 35.08 96 LYS A O 1
ATOM 745 N N . ILE A 1 98 ? -20.332 -9.704 1.828 1.00 27.04 97 ILE A N 1
ATOM 746 C CA . ILE A 1 98 ? -20.793 -9.113 3.080 1.00 27.35 97 ILE A CA 1
ATOM 747 C C . ILE A 1 98 ? -20.860 -7.597 2.957 1.00 29.40 97 ILE A C 1
ATOM 748 O O . ILE A 1 98 ? -21.870 -6.972 3.306 1.00 24.70 97 ILE A O 1
ATOM 753 N N . ALA A 1 99 ? -19.791 -6.988 2.436 1.00 27.91 98 ALA A N 1
ATOM 754 C CA . ALA A 1 99 ? -19.764 -5.540 2.257 1.00 29.07 98 ALA A CA 1
ATOM 755 C C . ALA A 1 99 ? -20.846 -5.077 1.289 1.00 29.06 98 ALA A C 1
ATOM 756 O O . ALA A 1 99 ? -21.455 -4.022 1.493 1.00 28.52 98 ALA A O 1
ATOM 758 N N . GLU A 1 100 ? -21.096 -5.846 0.224 1.00 27.82 99 GLU A N 1
ATOM 759 C CA . GLU A 1 100 ? -22.153 -5.481 -0.717 1.00 29.1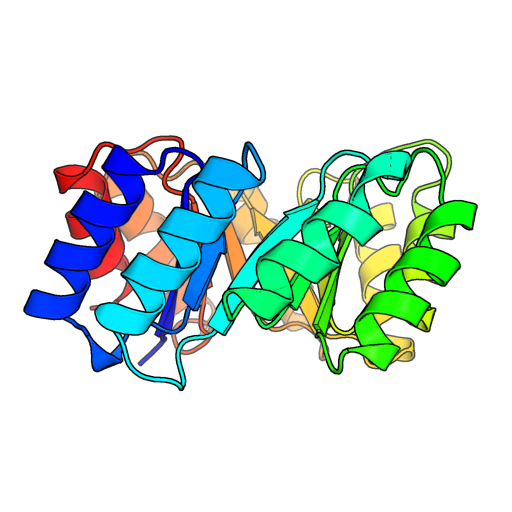4 99 GLU A CA 1
ATOM 760 C C . GLU A 1 100 ? -23.519 -5.487 -0.047 1.00 32.77 99 GLU A C 1
ATOM 761 O O . GLU A 1 100 ? -24.352 -4.611 -0.311 1.00 32.51 99 GLU A O 1
ATOM 767 N N . GLU A 1 101 ? -23.781 -6.482 0.800 1.00 28.96 100 GLU A N 1
ATOM 768 C CA . GLU A 1 101 ? -25.070 -6.535 1.476 1.00 36.51 100 GLU A CA 1
ATOM 769 C C . GLU A 1 101 ? -25.181 -5.445 2.528 1.00 31.35 100 GLU A C 1
ATOM 770 O O . GLU A 1 101 ? -26.274 -4.913 2.759 1.00 29.21 100 GLU A O 1
ATOM 776 N N . ALA A 1 102 ? -24.063 -5.107 3.174 1.00 25.89 101 ALA A N 1
ATOM 777 C CA . ALA A 1 102 ? -24.056 -3.996 4.117 1.00 24.23 101 ALA A CA 1
ATOM 778 C C . ALA A 1 102 ? -24.396 -2.691 3.414 1.00 28.00 101 ALA A C 1
ATOM 779 O O . ALA A 1 102 ? -25.211 -1.899 3.900 1.00 28.21 101 ALA A O 1
ATOM 781 N N . LYS A 1 103 ? -23.772 -2.453 2.261 1.00 25.07 102 LYS A N 1
ATOM 782 C CA . LYS A 1 103 ? -24.039 -1.231 1.513 1.00 29.12 102 LYS A CA 1
ATOM 783 C C . LYS A 1 103 ? -25.495 -1.164 1.081 1.00 34.52 102 LYS A C 1
ATOM 784 O O . LYS A 1 103 ? -26.140 -0.116 1.208 1.00 36.46 102 LYS A O 1
ATOM 790 N N . LYS A 1 104 ? -26.043 -2.285 0.596 1.00 30.87 103 LYS A N 1
ATOM 791 C CA . LYS A 1 104 ? -27.445 -2.312 0.195 1.00 33.92 103 LYS A CA 1
ATOM 792 C C . LYS A 1 104 ? -28.378 -1.931 1.335 1.00 37.59 103 LYS A C 1
ATOM 793 O O . LYS A 1 104 ? -29.479 -1.429 1.081 1.00 40.85 103 LYS A O 1
ATOM 799 N N . LEU A 1 105 ? -27.959 -2.136 2.578 1.00 34.33 104 LEU A N 1
ATOM 800 C CA . LEU A 1 105 ? -28.721 -1.714 3.744 1.00 31.20 104 LEU A CA 1
ATOM 801 C C . LEU A 1 105 ? -28.378 -0.299 4.193 1.00 36.80 104 LEU A C 1
ATOM 802 O O . LEU A 1 105 ? -29.003 0.203 5.133 1.00 35.18 104 LEU A O 1
ATOM 807 N N . GLY A 1 106 ? -27.413 0.353 3.548 1.00 31.01 105 GLY A N 1
ATOM 808 C CA . GLY A 1 106 ? -26.971 1.662 3.993 1.00 34.42 105 GLY A CA 1
ATOM 809 C C . GLY A 1 106 ? -26.110 1.619 5.235 1.00 36.77 105 GLY A C 1
ATOM 810 O O . GLY A 1 106 ? -26.072 2.593 5.994 1.00 31.05 105 GLY A O 1
ATOM 811 N N . VAL A 1 107 ? -25.405 0.516 5.453 1.00 27.68 106 VAL A N 1
ATOM 812 C CA . VAL A 1 107 ? -24.678 0.243 6.686 1.00 25.10 106 VAL A CA 1
ATOM 813 C C . VAL A 1 107 ? -23.193 0.498 6.470 1.00 24.70 106 VAL A C 1
ATOM 814 O O . VAL A 1 107 ? -22.640 0.135 5.427 1.00 27.02 106 VAL A O 1
ATOM 818 N N . LYS A 1 108 ? -22.542 1.120 7.456 1.00 23.66 107 LYS A N 1
ATOM 819 C CA . LYS A 1 108 ? -21.101 1.339 7.398 1.00 25.11 107 LYS A CA 1
ATOM 820 C C . LYS A 1 108 ? -20.334 0.031 7.574 1.00 20.03 107 LYS A C 1
ATOM 821 O O . LYS A 1 108 ? -20.728 -0.848 8.345 1.00 22.91 107 LYS A O 1
ATOM 827 N N . VAL A 1 109 ? -19.207 -0.082 6.874 1.00 21.57 108 VAL A N 1
ATOM 828 C CA . VAL A 1 109 ? -18.393 -1.295 6.877 1.00 21.24 108 VAL A CA 1
ATOM 829 C C . VAL A 1 109 ? -17.039 -0.967 7.490 1.00 20.95 108 VAL A C 1
ATOM 830 O O . VAL A 1 109 ? -16.303 -0.118 6.970 1.00 21.13 108 VAL A O 1
ATOM 834 N N . ILE A 1 110 ? -16.712 -1.642 8.590 1.00 21.54 109 ILE A N 1
ATOM 835 C CA . ILE A 1 110 ? -15.422 -1.510 9.258 1.00 18.91 109 ILE A CA 1
ATOM 836 C C . ILE A 1 110 ? -14.751 -2.874 9.232 1.00 20.94 109 ILE A C 1
ATOM 837 O O . ILE A 1 110 ? -15.358 -3.873 9.629 1.00 20.82 109 ILE A O 1
ATOM 842 N N . VAL A 1 111 ? -13.504 -2.919 8.762 1.00 22.53 110 VAL A N 1
ATOM 843 C CA . VAL A 1 111 ? -12.781 -4.175 8.597 1.00 20.17 110 VAL A CA 1
ATOM 844 C C . VAL A 1 111 ? -11.615 -4.190 9.574 1.00 20.75 110 VAL A C 1
ATOM 845 O O . VAL A 1 111 ? -10.781 -3.275 9.568 1.00 21.40 110 VAL A O 1
ATOM 849 N N . ASP A 1 112 ? -11.578 -5.219 10.418 1.00 24.33 111 ASP A N 1
ATOM 850 C CA . ASP A 1 112 ? -10.493 -5.433 11.368 1.00 26.70 111 ASP A CA 1
ATOM 851 C C . ASP A 1 112 ? -9.340 -6.141 10.664 1.00 26.97 111 ASP A C 1
ATOM 852 O O . ASP A 1 112 ? -9.512 -7.241 10.124 1.00 22.60 111 ASP A O 1
ATOM 857 N N . VAL A 1 113 ? -8.165 -5.524 10.670 1.00 22.50 112 VAL A N 1
ATOM 858 C CA . VAL A 1 113 ? -7.008 -6.072 9.974 1.00 26.65 112 VAL A CA 1
ATOM 859 C C . VAL A 1 113 ? -6.018 -6.569 11.018 1.00 32.43 112 VAL A C 1
ATOM 860 O O . VAL A 1 113 ? -5.334 -5.778 11.681 1.00 31.64 112 VAL A O 1
ATOM 864 N N . THR A 1 114 ? -5.952 -7.887 11.161 1.00 34.47 113 THR A N 1
ATOM 865 C CA . THR A 1 114 ? -5.021 -8.567 12.043 1.00 33.45 113 THR A CA 1
ATOM 866 C C . THR A 1 114 ? -4.110 -9.458 11.207 1.00 39.53 113 THR A C 1
ATOM 867 O O . THR A 1 114 ? -4.314 -9.643 10.004 1.00 36.92 113 THR A O 1
ATOM 871 N N . ASP A 1 115 ? -3.102 -10.026 11.858 1.00 35.85 114 ASP A N 1
ATOM 872 C CA . ASP A 1 115 ? -2.054 -10.707 11.113 1.00 40.68 114 ASP A CA 1
ATOM 873 C C . ASP A 1 115 ? -2.551 -12.023 10.517 1.00 41.57 114 ASP A C 1
ATOM 874 O O . ASP A 1 115 ? -3.514 -12.635 10.986 1.00 50.65 114 ASP A O 1
ATOM 879 N N . GLY A 1 116 ? -1.865 -12.447 9.460 1.00 38.02 115 GLY A N 1
ATOM 880 C CA . GLY A 1 116 ? -2.154 -13.676 8.763 1.00 44.92 115 GLY A CA 1
ATOM 881 C C . GLY A 1 116 ? -1.364 -13.721 7.471 1.00 48.57 115 GLY A C 1
ATOM 882 O O . GLY A 1 116 ? -0.751 -12.729 7.067 1.00 47.07 115 GLY A O 1
ATOM 883 N N . PRO A 1 117 ? -1.347 -14.876 6.802 1.00 44.41 116 PRO A N 1
ATOM 884 C CA . PRO A 1 117 ? -0.644 -14.951 5.510 1.00 56.92 116 PRO A CA 1
ATOM 885 C C . PRO A 1 117 ? -1.163 -13.966 4.475 1.00 50.42 116 PRO A C 1
ATOM 886 O O . PRO A 1 117 ? -0.375 -13.461 3.666 1.00 47.99 116 PRO A O 1
ATOM 890 N N . ASP A 1 118 ? -2.464 -13.671 4.475 1.00 41.99 117 ASP A N 1
ATOM 891 C CA . ASP A 1 118 ? -3.073 -12.820 3.461 1.00 42.69 117 ASP A CA 1
ATOM 892 C C . ASP A 1 118 ? -3.339 -11.406 3.964 1.00 35.47 117 ASP A C 1
ATOM 893 O O . ASP A 1 118 ? -4.292 -10.763 3.515 1.00 34.79 117 ASP A O 1
ATOM 898 N N . VAL A 1 119 ? -2.509 -10.900 4.880 1.00 35.20 118 VAL A N 1
ATOM 899 C CA . VAL A 1 119 ? -2.839 -9.640 5.538 1.00 32.56 118 VAL A CA 1
ATOM 900 C C . VAL A 1 119 ? -2.810 -8.485 4.543 1.00 31.99 118 VAL A C 1
ATOM 901 O O . VAL A 1 119 ? -3.652 -7.582 4.604 1.00 29.63 118 VAL A O 1
ATOM 905 N N . LEU A 1 120 ? -1.864 -8.501 3.598 1.00 34.54 119 LEU A N 1
ATOM 906 C CA . LEU A 1 120 ? -1.813 -7.416 2.622 1.00 34.60 119 LEU A CA 1
ATOM 907 C C . LEU A 1 120 ? -2.957 -7.523 1.619 1.00 33.74 119 LEU A C 1
ATOM 908 O O . LEU A 1 120 ? -3.540 -6.507 1.229 1.00 32.49 119 LEU A O 1
ATOM 913 N N . GLU A 1 121 ? -3.296 -8.744 1.196 1.00 34.82 120 GLU A N 1
ATOM 914 C CA . GLU A 1 121 ? -4.456 -8.915 0.326 1.00 34.74 120 GLU A CA 1
ATOM 915 C C . GLU A 1 121 ? -5.743 -8.524 1.043 1.00 33.47 120 GLU A C 1
ATOM 916 O O . GLU A 1 121 ? -6.632 -7.908 0.444 1.00 30.25 120 GLU A O 1
ATOM 922 N N . LEU A 1 122 ? -5.859 -8.870 2.330 1.00 30.00 121 LEU A N 1
ATOM 923 C CA . LEU A 1 122 ? -6.989 -8.397 3.126 1.00 26.95 121 LEU A CA 1
ATOM 924 C C . LEU A 1 122 ? -7.019 -6.877 3.192 1.00 26.37 121 LEU A C 1
ATOM 925 O O . LEU A 1 122 ? -8.085 -6.262 3.073 1.00 24.02 121 LEU A O 1
ATOM 930 N N . ALA A 1 123 ? -5.854 -6.253 3.387 1.00 26.79 122 ALA A N 1
ATOM 931 C CA . ALA A 1 123 ? -5.792 -4.797 3.435 1.00 27.21 122 ALA A CA 1
ATOM 932 C C . ALA A 1 123 ? -6.225 -4.183 2.112 1.00 28.85 122 ALA A C 1
ATOM 933 O O . ALA A 1 123 ? -6.932 -3.169 2.090 1.00 27.59 122 ALA A O 1
ATOM 935 N N . ARG A 1 124 ? -5.797 -4.777 0.997 1.00 30.96 123 ARG A N 1
ATOM 936 C CA . ARG A 1 124 ? -6.192 -4.268 -0.312 1.00 31.36 123 ARG A CA 1
ATOM 937 C C . ARG A 1 124 ? -7.698 -4.394 -0.505 1.00 33.04 123 ARG A C 1
ATOM 938 O O . ARG A 1 124 ? -8.365 -3.446 -0.932 1.00 35.01 123 ARG A O 1
ATOM 946 N N . GLU A 1 125 ? -8.254 -5.561 -0.177 1.00 30.30 124 GLU A N 1
ATOM 947 C CA . GLU A 1 125 ? -9.695 -5.752 -0.309 1.00 31.35 124 GLU A CA 1
ATOM 948 C C . GLU A 1 125 ? -10.461 -4.821 0.619 1.00 34.37 124 GLU A C 1
ATOM 949 O O . GLU A 1 125 ? -11.474 -4.232 0.222 1.00 33.89 124 GLU A O 1
ATOM 955 N N . ALA A 1 126 ? -9.998 -4.682 1.863 1.00 29.30 125 ALA A N 1
ATOM 956 C CA . ALA A 1 126 ? -10.652 -3.770 2.796 1.00 31.58 125 ALA A CA 1
ATOM 957 C C . ALA A 1 126 ? -10.623 -2.339 2.274 1.00 32.57 125 ALA A C 1
ATOM 958 O O . ALA A 1 126 ? -11.586 -1.586 2.453 1.00 36.10 125 ALA A O 1
ATOM 960 N N . ALA A 1 127 ? -9.528 -1.951 1.613 1.00 33.60 126 ALA A N 1
ATOM 961 C CA . ALA A 1 127 ? -9.430 -0.598 1.075 1.00 35.51 126 ALA A CA 1
ATOM 962 C C . ALA A 1 127 ? -10.462 -0.350 -0.018 1.00 33.77 126 ALA A C 1
ATOM 963 O O . ALA A 1 127 ? -10.941 0.778 -0.173 1.00 45.27 126 ALA A O 1
ATOM 965 N N . ALA A 1 128 ? -10.825 -1.385 -0.774 1.00 33.48 127 ALA A N 1
ATOM 966 C CA . ALA A 1 128 ? -11.808 -1.243 -1.841 1.00 36.02 127 ALA A CA 1
ATOM 967 C C . ALA A 1 128 ? -13.246 -1.396 -1.358 1.00 38.28 127 ALA A C 1
ATOM 968 O O . ALA A 1 128 ? -14.171 -1.083 -2.116 1.00 43.08 127 ALA A O 1
ATOM 970 N N . LEU A 1 129 ? -13.458 -1.872 -0.134 1.00 28.76 128 LEU A N 1
ATOM 971 C CA . LEU A 1 129 ? -14.792 -2.174 0.368 1.00 29.17 128 LEU A CA 1
ATOM 972 C C . LEU A 1 129 ? -15.213 -1.348 1.574 1.00 39.44 128 LEU A C 1
ATOM 973 O O . LEU A 1 129 ? -16.402 -1.061 1.714 1.00 32.97 128 LEU A O 1
ATOM 978 N N . ALA A 1 130 ? -14.287 -0.969 2.449 1.00 24.16 129 ALA A N 1
ATOM 979 C CA . ALA A 1 130 ? -14.638 -0.524 3.787 1.00 25.22 129 ALA A CA 1
ATOM 980 C C . ALA A 1 130 ? -14.722 0.992 3.892 1.00 24.07 129 ALA A C 1
ATOM 981 O O . ALA A 1 130 ? -14.084 1.729 3.138 1.00 27.50 129 ALA A O 1
ATOM 983 N N . ASP A 1 131 ? -15.532 1.443 4.851 1.00 23.44 130 ASP A N 1
ATOM 984 C CA . ASP A 1 131 ? -15.518 2.835 5.274 1.00 23.73 130 ASP A CA 1
ATOM 985 C C . ASP A 1 131 ? -14.352 3.125 6.207 1.00 23.56 130 ASP A C 1
ATOM 986 O O . ASP A 1 131 ? -13.836 4.247 6.216 1.00 28.82 130 ASP A O 1
ATOM 991 N N . ALA A 1 132 ? -13.944 2.138 7.001 1.00 25.05 131 ALA A N 1
ATOM 992 C CA . ALA A 1 132 ? -12.860 2.305 7.957 1.00 24.25 131 ALA A CA 1
ATOM 993 C C . ALA A 1 132 ? -12.162 0.972 8.166 1.00 21.25 131 ALA A C 1
ATOM 994 O O . ALA A 1 132 ? -12.753 -0.098 8.006 1.00 22.30 131 ALA A O 1
ATOM 996 N N . ILE A 1 133 ? -10.898 1.051 8.551 1.00 20.07 132 ILE A N 1
ATOM 997 C CA . ILE A 1 133 ? -10.083 -0.117 8.834 1.00 19.08 132 ILE A CA 1
ATOM 998 C C . ILE A 1 133 ? -9.510 0.058 10.231 1.00 23.90 132 ILE A C 1
ATOM 999 O O . ILE A 1 133 ? -9.047 1.148 10.583 1.00 24.99 132 ILE A O 1
ATOM 1004 N N . VAL A 1 134 ? -9.577 -0.995 11.034 1.00 21.83 133 VAL A N 1
ATOM 1005 C CA . VAL A 1 134 ? -8.926 -1.035 12.338 1.00 21.34 133 VAL A CA 1
ATOM 1006 C C . VAL A 1 134 ? -7.622 -1.803 12.179 1.00 26.82 133 VAL A C 1
ATOM 1007 O O . VAL A 1 134 ? -7.630 -2.977 11.786 1.00 23.80 133 VAL A O 1
ATOM 1011 N N . ILE A 1 135 ? -6.502 -1.141 12.470 1.00 22.51 134 ILE A N 1
ATOM 1012 C CA . ILE A 1 135 ? -5.168 -1.707 12.286 1.00 26.85 134 ILE A CA 1
ATOM 1013 C C . ILE A 1 135 ? -4.610 -2.071 13.653 1.00 26.18 134 ILE A C 1
ATOM 1014 O O . ILE A 1 135 ? -4.437 -1.201 14.517 1.00 29.17 134 ILE A O 1
ATOM 1019 N N . ASP A 1 136 ? -4.331 -3.356 13.844 1.00 31.89 135 ASP A N 1
ATOM 1020 C CA . ASP A 1 136 ? -3.685 -3.833 15.059 1.00 28.65 135 ASP A CA 1
ATOM 1021 C C . ASP A 1 136 ? -2.263 -3.283 15.132 1.00 33.00 135 ASP A C 1
ATOM 1022 O O . ASP A 1 136 ? -1.436 -3.564 14.258 1.00 31.93 135 ASP A O 1
ATOM 1027 N N . THR A 1 137 ? -1.979 -2.487 16.165 1.00 31.46 136 THR A N 1
ATOM 1028 C CA . THR A 1 137 ? -0.660 -1.875 16.288 1.00 39.10 136 THR A CA 1
ATOM 1029 C C . THR A 1 137 ? 0.417 -2.906 16.599 1.00 39.18 136 THR A C 1
ATOM 1030 O O . THR A 1 137 ? 1.589 -2.681 16.274 1.00 46.06 136 THR A O 1
ATOM 1034 N N . GLY A 1 138 ? 0.042 -4.048 17.177 1.00 39.44 137 GLY A N 1
ATOM 1035 C CA . GLY A 1 138 ? 0.992 -5.128 17.383 1.00 44.63 137 GLY A CA 1
ATOM 1036 C C . GLY A 1 138 ? 1.545 -5.726 16.105 1.00 45.37 137 GLY A C 1
ATOM 1037 O O . GLY A 1 138 ? 2.508 -6.500 16.171 1.00 48.09 137 GLY A O 1
ATOM 1038 N N . LEU A 1 139 ? 0.965 -5.393 14.953 1.00 38.81 138 LEU A N 1
ATOM 1039 C CA . LEU A 1 139 ? 1.482 -5.870 13.681 1.00 41.01 138 LEU A CA 1
ATOM 1040 C C . LEU A 1 139 ? 2.902 -5.351 13.457 1.00 48.60 138 LEU A C 1
ATOM 1041 O O . LEU A 1 139 ? 3.284 -4.311 14.003 1.00 45.65 138 LEU A O 1
ATOM 1046 N N . PRO A 1 140 ? 3.709 -6.062 12.667 1.00 47.59 139 PRO A N 1
ATOM 1047 C CA . PRO A 1 140 ? 5.040 -5.544 12.325 1.00 47.62 139 PRO A CA 1
ATOM 1048 C C . PRO A 1 140 ? 4.936 -4.174 11.672 1.00 46.25 139 PRO A C 1
ATOM 1049 O O . PRO A 1 140 ? 3.982 -3.882 10.948 1.00 43.08 139 PRO A O 1
ATOM 1053 N N . LEU A 1 141 ? 5.932 -3.329 11.944 1.00 54.78 140 LEU A N 1
ATOM 1054 C CA . LEU A 1 141 ? 5.841 -1.923 11.561 1.00 51.57 140 LEU A CA 1
ATOM 1055 C C . LEU A 1 141 ? 5.691 -1.763 10.052 1.00 47.51 140 LEU A C 1
ATOM 1056 O O . LEU A 1 141 ? 4.837 -1.002 9.584 1.00 44.89 140 LEU A O 1
ATOM 1061 N N . ASP A 1 142 ? 6.506 -2.480 9.271 1.00 50.07 141 ASP A N 1
ATOM 1062 C CA . ASP A 1 142 ? 6.428 -2.353 7.817 1.00 51.28 141 ASP A CA 1
ATOM 1063 C C . ASP A 1 142 ? 5.071 -2.815 7.295 1.00 49.12 141 ASP A C 1
ATOM 1064 O O . ASP A 1 142 ? 4.542 -2.249 6.331 1.00 47.44 141 ASP A O 1
ATOM 1069 N N . THR A 1 143 ? 4.494 -3.842 7.920 1.00 44.37 142 THR A N 1
ATOM 1070 C CA . THR A 1 143 ? 3.150 -4.265 7.540 1.00 40.86 142 THR A CA 1
ATOM 1071 C C . THR A 1 143 ? 2.122 -3.188 7.865 1.00 41.65 142 THR A C 1
ATOM 1072 O O . THR A 1 143 ? 1.251 -2.887 7.041 1.00 38.51 142 THR A O 1
ATOM 1076 N N . ARG A 1 144 ? 2.216 -2.581 9.051 1.00 37.70 143 ARG A N 1
ATOM 1077 C CA . ARG A 1 144 ? 1.262 -1.538 9.422 1.00 40.24 143 ARG A CA 1
ATOM 1078 C C . ARG A 1 144 ? 1.365 -0.333 8.501 1.00 39.20 143 ARG A C 1
ATOM 1079 O O . ARG A 1 144 ? 0.343 0.229 8.091 1.00 35.46 143 ARG A O 1
ATOM 1087 N N . GLU A 1 145 ? 2.592 0.096 8.185 1.00 39.52 144 GLU A N 1
ATOM 1088 C CA . GLU A 1 145 ? 2.775 1.197 7.245 1.00 43.48 144 GLU A CA 1
ATOM 1089 C C . GLU A 1 145 ? 2.163 0.865 5.894 1.00 47.64 144 GLU A C 1
ATOM 1090 O O . GLU A 1 145 ? 1.544 1.723 5.254 1.00 38.28 144 GLU A O 1
ATOM 1096 N N . ALA A 1 146 ? 2.337 -0.380 5.444 1.00 39.33 145 ALA A N 1
ATOM 1097 C CA . ALA A 1 146 ? 1.731 -0.822 4.194 1.00 40.35 145 ALA A CA 1
ATOM 1098 C C . ALA A 1 146 ? 0.215 -0.686 4.243 1.00 35.09 145 ALA A C 1
ATOM 1099 O O . ALA A 1 146 ? -0.401 -0.121 3.331 1.00 39.62 145 ALA A O 1
ATOM 1101 N N . ILE A 1 147 ? -0.403 -1.195 5.310 1.00 32.83 146 ILE A N 1
ATOM 1102 C CA . ILE A 1 147 ? -1.858 -1.155 5.419 1.00 32.04 146 ILE A CA 1
ATOM 1103 C C . ILE A 1 147 ? -2.349 0.286 5.453 1.00 36.01 146 ILE A C 1
ATOM 1104 O O . ILE A 1 147 ? -3.325 0.640 4.781 1.00 30.62 146 ILE A O 1
ATOM 1109 N N . ALA A 1 148 ? -1.673 1.142 6.223 1.00 34.73 147 ALA A N 1
ATOM 1110 C CA . ALA A 1 148 ? -2.095 2.535 6.337 1.00 35.01 147 ALA A CA 1
ATOM 1111 C C . ALA A 1 148 ? -1.947 3.274 5.013 1.00 41.59 147 ALA A C 1
ATOM 1112 O O . ALA A 1 148 ? -2.834 4.042 4.621 1.00 35.39 147 ALA A O 1
ATOM 1114 N N . ALA A 1 149 ? -0.831 3.060 4.315 1.00 35.08 148 ALA A N 1
ATOM 1115 C CA . ALA A 1 149 ? -0.643 3.689 3.012 1.00 39.49 148 ALA A CA 1
ATOM 1116 C C . ALA A 1 149 ? -1.699 3.220 2.022 1.00 37.69 148 ALA A C 1
ATOM 1117 O O . ALA A 1 149 ? -2.190 4.006 1.203 1.00 41.26 148 ALA A O 1
ATOM 1119 N N . LEU A 1 150 ? -2.052 1.936 2.082 1.00 34.72 149 LEU A N 1
ATOM 1120 C CA . LEU A 1 150 ? -3.085 1.396 1.206 1.00 38.83 149 LEU A CA 1
ATOM 1121 C C . LEU A 1 150 ? -4.439 2.036 1.482 1.00 36.35 149 LEU A C 1
ATOM 1122 O O . LEU A 1 150 ? -5.183 2.367 0.550 1.00 42.62 149 LEU A O 1
ATOM 1127 N N . ALA A 1 151 ? -4.784 2.199 2.757 1.00 38.29 150 ALA A N 1
ATOM 1128 C CA . ALA A 1 151 ? -6.086 2.754 3.106 1.00 38.68 150 ALA A CA 1
ATOM 1129 C C . ALA A 1 151 ? -6.148 4.240 2.784 1.00 44.46 150 ALA A C 1
ATOM 1130 O O . ALA A 1 151 ? -7.151 4.729 2.248 1.00 35.91 150 ALA A O 1
ATOM 1132 N N . ASP A 1 152 ? -5.079 4.972 3.105 1.00 37.25 151 ASP A N 1
ATOM 1133 C CA . ASP A 1 152 ? -5.014 6.396 2.798 1.00 46.18 151 ASP A CA 1
ATOM 1134 C C . ASP A 1 152 ? -5.240 6.644 1.311 1.00 51.97 151 ASP A C 1
ATOM 1135 O O . ASP A 1 152 ? -6.073 7.472 0.926 1.00 42.92 151 ASP A O 1
ATOM 1140 N N . ALA A 1 153 ? -4.514 5.914 0.459 1.00 48.68 152 ALA A N 1
ATOM 1141 C CA . ALA A 1 153 ? -4.666 6.083 -0.982 1.00 39.52 152 ALA A CA 1
ATOM 1142 C C . ALA A 1 153 ? -6.088 5.790 -1.443 1.00 42.98 152 ALA A C 1
ATOM 1143 O O . ALA A 1 153 ? -6.549 6.369 -2.432 1.00 46.31 152 ALA A O 1
ATOM 1145 N N . ALA A 1 154 ? -6.797 4.904 -0.748 1.00 42.84 153 ALA A N 1
ATOM 1146 C CA . ALA A 1 154 ? -8.184 4.596 -1.067 1.00 39.86 153 ALA A CA 1
ATOM 1147 C C . ALA A 1 154 ? -9.174 5.523 -0.372 1.00 47.07 153 ALA A C 1
ATOM 1148 O O . ALA A 1 154 ? -10.384 5.380 -0.580 1.00 47.82 153 ALA A O 1
ATOM 1150 N N . GLY A 1 155 ? -8.699 6.455 0.449 1.00 35.20 154 GLY A N 1
ATOM 1151 C CA . GLY A 1 155 ? -9.600 7.335 1.171 1.00 42.39 154 GLY A CA 1
ATOM 1152 C C . GLY A 1 155 ? -10.378 6.660 2.280 1.00 52.56 154 GLY A C 1
ATOM 1153 O O . GLY A 1 155 ? -11.494 7.085 2.592 1.00 45.57 154 GLY A O 1
ATOM 1154 N N . VAL A 1 156 ? -9.815 5.620 2.888 1.00 36.60 155 VAL A N 1
ATOM 1155 C CA . VAL A 1 156 ? -10.474 4.851 3.939 1.00 33.99 155 VAL A CA 1
ATOM 1156 C C . VAL A 1 156 ? -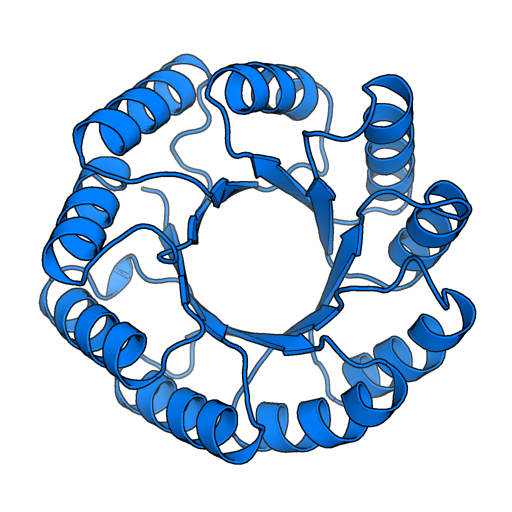9.972 5.344 5.289 1.00 36.43 155 VAL A C 1
ATOM 1157 O O . VAL A 1 156 ? -8.765 5.533 5.477 1.00 31.64 155 VAL A O 1
ATOM 1161 N N . ASP A 1 157 ? -10.896 5.560 6.224 1.00 31.71 156 ASP A N 1
ATOM 1162 C CA . ASP A 1 157 ? -10.516 5.973 7.571 1.00 27.37 156 ASP A CA 1
ATOM 1163 C C . ASP A 1 157 ? -9.680 4.892 8.238 1.00 29.07 156 ASP A C 1
ATOM 1164 O O . ASP A 1 157 ? -9.945 3.699 8.085 1.00 26.14 156 ASP A O 1
ATOM 1169 N N . VAL A 1 158 ? -8.679 5.318 9.002 1.00 28.33 157 VAL A N 1
ATOM 1170 C CA . VAL A 1 158 ? -7.757 4.409 9.669 1.00 25.56 157 VAL A CA 1
ATOM 1171 C C . VAL A 1 158 ? -7.922 4.558 11.174 1.00 26.41 157 VAL A C 1
ATOM 1172 O O . VAL A 1 158 ? -7.854 5.672 11.707 1.00 27.69 157 VAL A O 1
ATOM 1176 N N . ILE A 1 159 ? -8.141 3.434 11.852 1.00 27.20 158 ILE A N 1
ATOM 1177 C CA . ILE A 1 159 ? -8.265 3.370 13.302 1.00 21.28 158 ILE A CA 1
ATOM 1178 C C . ILE A 1 159 ? -7.153 2.467 13.810 1.00 25.93 158 ILE A C 1
ATOM 1179 O O . ILE A 1 159 ? -6.961 1.360 13.290 1.00 26.49 158 ILE A O 1
ATOM 1184 N N . PHE A 1 160 ? -6.411 2.942 14.805 1.00 25.35 159 PHE A N 1
ATOM 1185 C CA . PHE A 1 160 ? -5.325 2.170 15.392 1.00 25.72 159 PHE A CA 1
ATOM 1186 C C . PHE A 1 160 ? -5.814 1.520 16.677 1.00 28.39 159 PHE A C 1
ATOM 1187 O O . PHE A 1 160 ? -6.237 2.214 17.611 1.00 29.54 159 PHE A O 1
ATOM 1195 N N . ARG A 1 161 ? -5.788 0.193 16.706 1.00 25.15 160 ARG A N 1
ATOM 1196 C CA . ARG A 1 161 ? -6.026 -0.556 17.930 1.00 26.02 160 ARG A CA 1
ATOM 1197 C C . ARG A 1 161 ? -4.724 -0.629 18.723 1.00 34.00 160 ARG A C 1
ATOM 1198 O O . ARG A 1 161 ? -3.698 -1.075 18.201 1.00 34.98 160 ARG A O 1
ATOM 1206 N N . VAL A 1 162 ? -4.756 -0.163 19.972 1.00 35.43 161 VAL A N 1
ATOM 1207 C CA . VAL A 1 162 ? -3.572 -0.122 20.823 1.00 36.23 161 VAL A CA 1
ATOM 1208 C C . VAL A 1 162 ? -3.881 -0.798 22.152 1.00 36.39 161 VAL A C 1
ATOM 1209 O O . VAL A 1 162 ? -5.012 -0.764 22.642 1.00 38.73 161 VAL A O 1
ATOM 1213 N N . SER A 1 163 ? -2.859 -1.419 22.739 1.00 40.20 162 SER A N 1
ATOM 1214 C CA . SER A 1 163 ? -3.024 -2.052 24.042 1.00 51.63 162 SER A CA 1
ATOM 1215 C C . SER A 1 163 ? -1.923 -1.612 24.998 1.00 60.24 162 SER A C 1
ATOM 1216 O O . SER A 1 163 ? -2.200 -1.167 26.118 1.00 68.23 162 SER A O 1
ATOM 1219 N N . GLY A 1 164 ? -0.670 -1.727 24.568 1.00 48.55 163 GLY A N 1
ATOM 1220 C CA . GLY A 1 164 ? 0.428 -1.274 25.393 1.00 59.17 163 GLY A CA 1
ATOM 1221 C C . GLY A 1 164 ? 0.693 0.212 25.243 1.00 53.36 163 GLY A C 1
ATOM 1222 O O . GLY A 1 164 ? 0.332 0.845 24.251 1.00 50.13 163 GLY A O 1
ATOM 1223 N N . LEU A 1 165 ? 1.334 0.783 26.266 1.00 63.35 164 LEU A N 1
ATOM 1224 C CA . LEU A 1 165 ? 1.752 2.176 26.169 1.00 58.90 164 LEU A CA 1
ATOM 1225 C C . LEU A 1 165 ? 2.768 2.369 25.052 1.00 60.13 164 LEU A C 1
ATOM 1226 O O . LEU A 1 165 ? 2.797 3.428 24.414 1.00 60.49 164 LEU A O 1
ATOM 1231 N N . ASP A 1 166 ? 3.599 1.355 24.791 1.00 60.44 165 ASP A N 1
ATOM 1232 C CA . ASP A 1 166 ? 4.514 1.429 23.658 1.00 63.72 165 ASP A CA 1
ATOM 1233 C C . ASP A 1 166 ? 3.770 1.314 22.334 1.00 55.44 165 ASP A C 1
ATOM 1234 O O . ASP A 1 166 ? 4.192 1.907 21.333 1.00 54.93 165 ASP A O 1
ATOM 1239 N N . GLN A 1 167 ? 2.671 0.554 22.303 1.00 58.72 166 GLN A N 1
ATOM 1240 C CA . GLN A 1 167 ? 1.808 0.564 21.128 1.00 53.95 166 GLN A CA 1
ATOM 1241 C C . GLN A 1 167 ? 1.198 1.943 20.919 1.00 47.57 166 GLN A C 1
ATOM 1242 O O . GLN A 1 167 ? 0.992 2.375 19.779 1.00 50.35 166 GLN A O 1
ATOM 1248 N N . VAL A 1 168 ? 0.902 2.648 22.014 1.00 48.87 167 VAL A N 1
ATOM 1249 C CA . VAL A 1 168 ? 0.385 4.009 21.905 1.00 51.49 167 VAL A CA 1
ATOM 1250 C C . VAL A 1 168 ? 1.421 4.914 21.249 1.00 49.15 167 VAL A C 1
ATOM 1251 O O . VAL A 1 168 ? 1.108 5.680 20.331 1.00 47.05 167 VAL A O 1
ATOM 1255 N N . ASP A 1 169 ? 2.674 4.827 21.706 1.00 52.92 168 ASP A N 1
ATOM 1256 C CA . ASP A 1 169 ? 3.741 5.623 21.106 1.00 55.58 168 ASP A CA 1
ATOM 1257 C C . ASP A 1 169 ? 3.916 5.292 19.631 1.00 59.38 168 ASP A C 1
ATOM 1258 O O . ASP A 1 169 ? 4.131 6.190 18.806 1.00 53.61 168 ASP A O 1
ATOM 1263 N N . ASP A 1 170 ? 3.840 4.006 19.283 1.00 51.53 169 ASP A N 1
ATOM 1264 C CA . ASP A 1 170 ? 3.920 3.613 17.881 1.00 51.92 169 ASP A CA 1
ATOM 1265 C C . ASP A 1 170 ? 2.793 4.242 17.076 1.00 54.36 169 ASP A C 1
ATOM 1266 O O . ASP A 1 170 ? 3.032 4.907 16.061 1.00 49.20 169 ASP A O 1
ATOM 1271 N N . ALA A 1 171 ? 1.551 4.050 17.527 1.00 45.63 170 ALA A N 1
ATOM 1272 C CA . ALA A 1 171 ? 0.401 4.540 16.778 1.00 43.09 170 ALA A CA 1
ATOM 1273 C C . ALA A 1 171 ? 0.387 6.061 16.703 1.00 41.57 170 ALA A C 1
ATOM 1274 O O . ALA A 1 171 ? -0.015 6.631 15.683 1.00 42.10 170 ALA A O 1
ATOM 1276 N N . VAL A 1 172 ? 0.820 6.739 17.768 1.00 46.42 171 VAL A N 1
ATOM 1277 C CA . VAL A 1 172 ? 0.880 8.198 17.737 1.00 48.55 171 VAL A CA 1
ATOM 1278 C C . VAL A 1 172 ? 1.815 8.662 16.627 1.00 48.43 171 VAL A C 1
ATOM 1279 O O . VAL A 1 172 ? 1.449 9.497 15.790 1.00 47.08 171 VAL A O 1
ATOM 1283 N N . ALA A 1 173 ? 3.032 8.114 16.598 1.00 50.06 172 ALA A N 1
ATOM 1284 C CA . ALA A 1 173 ? 3.994 8.479 15.563 1.00 52.35 172 ALA A CA 1
ATOM 1285 C C . ALA A 1 173 ? 3.432 8.213 14.172 1.00 56.87 172 ALA A C 1
ATOM 1286 O O . ALA A 1 173 ? 3.519 9.065 13.280 1.00 50.37 172 ALA A O 1
ATOM 1288 N N . LEU A 1 174 ? 2.838 7.034 13.970 1.00 46.96 173 LEU A N 1
ATOM 1289 C CA . LEU A 1 174 ? 2.269 6.721 12.665 1.00 44.12 173 LEU A CA 1
ATOM 1290 C C . LEU A 1 174 ? 1.040 7.573 12.372 1.00 52.91 173 LEU A C 1
ATOM 1291 O O . LEU A 1 174 ? 0.787 7.910 11.208 1.00 49.21 173 LEU A O 1
ATOM 1296 N N . ALA A 1 175 ? 0.274 7.935 13.404 1.00 50.71 174 ALA A N 1
ATOM 1297 C CA . ALA A 1 175 ? -0.894 8.784 13.193 1.00 52.63 174 ALA A CA 1
ATOM 1298 C C . ALA A 1 175 ? -0.497 10.114 12.569 1.00 54.32 174 ALA A C 1
ATOM 1299 O O . ALA A 1 175 ? -1.160 10.597 11.643 1.00 49.47 174 ALA A O 1
ATOM 1301 N N . ALA A 1 176 ? 0.594 10.712 13.052 1.00 53.67 175 ALA A N 1
ATOM 1302 C CA . ALA A 1 176 ? 1.081 11.964 12.488 1.00 51.07 175 ALA A CA 1
ATOM 1303 C C . ALA A 1 176 ? 1.507 11.824 11.033 1.00 51.50 175 ALA A C 1
ATOM 1304 O O . ALA A 1 176 ? 1.649 12.842 10.346 1.00 60.26 175 ALA A O 1
ATOM 1306 N N . ARG A 1 177 ? 1.709 10.603 10.547 1.00 51.77 176 ARG A N 1
ATOM 1307 C CA . ARG A 1 177 ? 2.076 10.360 9.160 1.00 61.30 176 ARG A CA 1
ATOM 1308 C C . ARG A 1 177 ? 0.902 9.908 8.306 1.00 51.91 176 ARG A C 1
ATOM 1309 O O . ARG A 1 177 ? 1.068 9.725 7.097 1.00 58.36 176 ARG A O 1
ATOM 1317 N N . THR A 1 178 ? -0.274 9.725 8.900 1.00 40.43 177 THR A N 1
ATOM 1318 C CA . THR A 1 178 ? -1.420 9.124 8.219 1.00 45.29 177 THR A CA 1
ATOM 1319 C C . THR A 1 178 ? -2.572 10.115 8.158 1.00 48.58 177 THR A C 1
ATOM 1320 O O . THR A 1 178 ? -3.298 10.284 9.154 1.00 41.48 177 THR A O 1
ATOM 1324 N N . PRO A 1 179 ? -2.789 10.786 7.024 1.00 50.81 178 PRO A N 1
ATOM 1325 C CA . PRO A 1 179 ? -3.919 11.728 6.938 1.00 50.32 178 PRO A CA 1
ATOM 1326 C C . PRO A 1 179 ? -5.263 11.066 7.171 1.00 40.78 178 PRO A C 1
ATOM 1327 O O . PRO A 1 179 ? -6.170 11.692 7.736 1.00 39.85 178 PRO A O 1
ATOM 1331 N N . ALA A 1 180 ? -5.412 9.806 6.762 1.00 42.46 179 ALA A N 1
ATOM 1332 C CA . ALA A 1 180 ? -6.660 9.078 6.948 1.00 44.55 179 ALA A CA 1
ATOM 1333 C C . ALA A 1 180 ? -6.901 8.661 8.394 1.00 42.70 179 ALA A C 1
ATOM 1334 O O . ALA A 1 180 ? -7.992 8.164 8.697 1.00 36.44 179 ALA A O 1
ATOM 1336 N N . PHE A 1 181 ? -5.926 8.847 9.284 1.00 39.35 180 PHE A N 1
ATOM 1337 C CA . PHE A 1 181 ? -6.099 8.456 10.677 1.00 32.68 180 PHE A CA 1
ATOM 1338 C C . PHE A 1 181 ? -7.282 9.183 11.299 1.00 37.24 180 PHE A C 1
ATOM 1339 O O . PHE A 1 181 ? -7.470 10.386 11.098 1.00 40.19 180 PHE A O 1
ATOM 1347 N N . LYS A 1 182 ? -8.085 8.445 12.058 1.00 32.23 181 LYS A N 1
ATOM 1348 C CA . LYS A 1 182 ? -9.293 9.006 12.643 1.00 32.12 181 LYS A CA 1
ATOM 1349 C C . LYS A 1 182 ? -9.389 8.856 14.153 1.00 36.16 181 LYS A C 1
ATOM 1350 O O . LYS A 1 182 ? -10.049 9.678 14.792 1.00 40.23 181 LYS A O 1
ATOM 1356 N N . GLY A 1 183 ? -8.766 7.845 14.745 1.00 27.44 182 GLY A N 1
ATOM 1357 C CA . GLY A 1 183 ? -8.845 7.698 16.183 1.00 26.59 182 GLY A CA 1
ATOM 1358 C C . GLY A 1 183 ? -8.263 6.381 16.654 1.00 30.55 182 GLY A C 1
ATOM 1359 O O . GLY A 1 183 ? -7.861 5.523 15.860 1.00 27.33 182 GLY A O 1
ATOM 1360 N N . PHE A 1 184 ? -8.245 6.236 17.976 1.00 27.44 183 PHE A N 1
ATOM 1361 C CA . PHE A 1 184 ? -7.687 5.067 18.638 1.00 24.90 183 PHE A CA 1
ATOM 1362 C C . PHE A 1 184 ? -8.783 4.170 19.195 1.00 29.62 183 PHE A C 1
ATOM 1363 O O . PHE A 1 184 ? -9.821 4.640 19.669 1.00 27.19 183 PHE A O 1
ATOM 1371 N N . LEU A 1 185 ? -8.526 2.868 19.143 1.00 22.89 184 LEU A N 1
ATOM 1372 C CA . LEU A 1 185 ? -9.302 1.867 19.861 1.00 24.94 184 LEU A CA 1
ATOM 1373 C C . LEU A 1 185 ? -8.444 1.454 21.052 1.00 27.99 184 LEU A C 1
ATOM 1374 O O . LEU A 1 185 ? -7.420 0.785 20.880 1.00 30.75 184 LEU A O 1
ATOM 1379 N N . LEU A 1 186 ? -8.852 1.869 22.251 1.00 29.02 185 LEU A N 1
ATOM 1380 C CA . LEU A 1 186 ? -8.049 1.690 23.459 1.00 37.06 185 LEU A CA 1
ATOM 1381 C C . LEU A 1 186 ? -8.422 0.372 24.125 1.00 32.23 185 LEU A C 1
ATOM 1382 O O . LEU A 1 186 ? -9.510 0.242 24.695 1.00 33.60 185 LEU A O 1
ATOM 1387 N N . GLU A 1 187 ? -7.521 -0.603 24.055 1.00 28.29 186 GLU A N 1
ATOM 1388 C CA . GLU A 1 187 ? -7.652 -1.855 24.780 1.00 33.19 186 GLU A CA 1
ATOM 1389 C C . GLU A 1 187 ? -6.637 -1.900 25.914 1.00 40.63 186 GLU A C 1
ATOM 1390 O O . GLU A 1 187 ? -5.629 -1.187 25.906 1.00 41.21 186 GLU A O 1
ATOM 1396 N N . GLY A 1 188 ? -6.916 -2.751 26.901 1.00 43.62 187 GLY A N 1
ATOM 1397 C CA . GLY A 1 188 ? -5.985 -2.999 27.980 1.00 53.99 187 GLY A CA 1
ATOM 1398 C C . GLY A 1 188 ? -6.086 -2.063 29.166 1.00 50.13 187 GLY A C 1
ATOM 1399 O O . GLY A 1 188 ? -5.442 -2.322 30.189 1.00 59.88 187 GLY A O 1
ATOM 1400 N N . VAL A 1 189 ? -6.861 -0.982 29.065 1.00 42.84 188 VAL A N 1
ATOM 1401 C CA . VAL A 1 189 ? -7.035 -0.081 30.201 1.00 42.55 188 VAL A CA 1
ATOM 1402 C C . VAL A 1 189 ? -7.731 -0.836 31.322 1.00 53.15 188 VAL A C 1
ATOM 1403 O O . VAL A 1 189 ? -8.873 -1.286 31.170 1.00 53.91 188 VAL A O 1
ATOM 1407 N N . ARG A 1 190 ? -7.044 -0.985 32.457 1.00 59.95 189 ARG A N 1
ATOM 1408 C CA . ARG A 1 190 ? -7.562 -1.773 33.564 1.00 57.80 189 ARG A CA 1
ATOM 1409 C C . ARG A 1 190 ? -7.847 -0.962 34.820 1.00 54.50 189 ARG A C 1
ATOM 1410 O O . ARG A 1 190 ? -8.456 -1.499 35.753 1.00 55.01 189 ARG A O 1
ATOM 1418 N N . ASP A 1 191 ? -7.431 0.300 34.878 1.00 48.63 190 ASP A N 1
ATOM 1419 C CA . ASP A 1 191 ? -7.752 1.158 36.011 1.00 54.00 190 ASP A CA 1
ATOM 1420 C C . ASP A 1 191 ? -7.595 2.608 35.577 1.00 50.15 190 ASP A C 1
ATOM 1421 O O . ASP A 1 191 ? -7.178 2.898 34.453 1.00 53.82 190 ASP A O 1
ATOM 1426 N N . VAL A 1 192 ? -7.944 3.520 36.487 1.00 46.15 191 VAL A N 1
ATOM 1427 C CA . VAL A 1 192 ? -7.856 4.943 36.174 1.00 45.23 191 VAL A CA 1
ATOM 1428 C C . VAL A 1 192 ? -6.409 5.363 35.959 1.00 54.34 191 VAL A C 1
ATOM 1429 O O . VAL A 1 192 ? -6.130 6.271 35.166 1.00 56.50 191 VAL A O 1
ATOM 1433 N N . ALA A 1 193 ? -5.466 4.714 36.648 1.00 50.55 192 ALA A N 1
ATOM 1434 C CA . ALA A 1 193 ? -4.058 5.050 36.467 1.00 51.13 192 ALA A CA 1
ATOM 1435 C C . ALA A 1 193 ? -3.627 4.855 35.019 1.00 48.96 192 ALA A C 1
ATOM 1436 O O . ALA A 1 193 ? -2.942 5.711 34.446 1.00 51.93 192 ALA A O 1
ATOM 1438 N N . ALA A 1 194 ? -4.030 3.739 34.407 1.00 46.88 193 ALA A N 1
ATOM 1439 C CA . ALA A 1 194 ? -3.709 3.516 33.002 1.00 46.92 193 ALA A CA 1
ATOM 1440 C C . ALA A 1 194 ? -4.442 4.507 32.106 1.00 48.58 193 ALA A C 1
ATOM 1441 O O . ALA A 1 194 ? -3.870 5.015 31.135 1.00 41.81 193 ALA A O 1
ATOM 1443 N N . ALA A 1 195 ? -5.708 4.795 32.421 1.00 44.75 194 ALA A N 1
ATOM 1444 C CA . ALA A 1 195 ? -6.473 5.757 31.635 1.00 41.92 194 ALA A CA 1
ATOM 1445 C C . ALA A 1 195 ? -5.852 7.146 31.693 1.00 47.11 194 ALA A C 1
ATOM 1446 O O . ALA A 1 195 ? -5.919 7.899 30.714 1.00 45.65 194 ALA A O 1
ATOM 1448 N N . GLU A 1 196 ? -5.244 7.501 32.827 1.00 43.30 195 GLU A N 1
ATOM 1449 C CA . GLU A 1 196 ? -4.566 8.789 32.940 1.00 43.38 195 GLU A CA 1
ATOM 1450 C C . GLU A 1 196 ? -3.314 8.839 32.076 1.00 47.34 195 GLU A C 1
ATOM 1451 O O . GLU A 1 196 ? -3.038 9.861 31.436 1.00 43.80 195 GLU A O 1
ATOM 1457 N N . ALA A 1 197 ? -2.535 7.754 32.058 1.00 46.23 196 ALA A N 1
ATOM 1458 C CA . ALA A 1 197 ? -1.315 7.735 31.255 1.00 46.02 196 ALA A CA 1
ATOM 1459 C C . ALA A 1 197 ? -1.634 7.891 29.775 1.00 42.91 196 ALA A C 1
ATOM 1460 O O . ALA A 1 197 ? -0.920 8.593 29.047 1.00 43.48 196 ALA A O 1
ATOM 1462 N N . VAL A 1 198 ? -2.707 7.245 29.315 1.00 41.13 197 VAL A N 1
ATOM 1463 C CA . VAL A 1 198 ? -3.142 7.399 27.931 1.00 39.40 197 VAL A CA 1
ATOM 1464 C C . VAL A 1 198 ? -3.587 8.832 27.672 1.00 36.44 197 VAL A C 1
ATOM 1465 O O . VAL A 1 198 ? -3.202 9.447 26.670 1.00 38.73 197 VAL A O 1
ATOM 1469 N N . ARG A 1 199 ? -4.402 9.386 28.576 1.00 39.09 198 ARG A N 1
ATOM 1470 C CA . ARG A 1 199 ? -4.879 10.756 28.406 1.00 49.09 198 ARG A CA 1
ATOM 1471 C C . ARG A 1 199 ? -3.717 11.735 28.294 1.00 44.92 198 ARG A C 1
ATOM 1472 O O . ARG A 1 199 ? -3.757 12.669 27.483 1.00 43.27 198 ARG A O 1
ATOM 1480 N N . ALA A 1 200 ? -2.664 11.526 29.089 1.00 41.70 199 ALA A N 1
ATOM 1481 C CA . ALA A 1 200 ? -1.517 12.427 29.055 1.00 44.59 199 ALA A CA 1
ATOM 1482 C C . ALA A 1 200 ? -0.736 12.282 27.756 1.00 48.58 199 ALA A C 1
ATOM 1483 O O 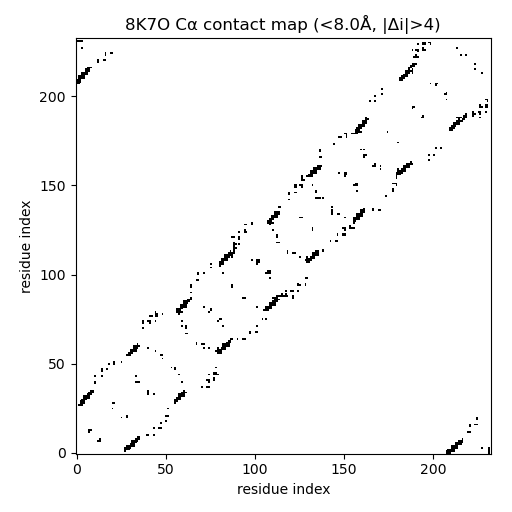. ALA A 1 200 ? -0.260 13.278 27.196 1.00 46.39 199 ALA A O 1
ATOM 1485 N N . ARG A 1 201 ? -0.589 11.052 27.262 1.00 44.81 200 ARG A N 1
ATOM 1486 C CA . ARG A 1 201 ? 0.120 10.848 26.003 1.00 44.05 200 ARG A CA 1
ATOM 1487 C C . ARG A 1 201 ? -0.661 11.424 24.830 1.00 41.39 200 ARG A C 1
ATOM 1488 O O . ARG A 1 201 ? -0.069 11.994 23.906 1.00 45.08 200 ARG A O 1
ATOM 1496 N N . LEU A 1 202 ? -1.989 11.291 24.852 1.00 41.31 201 LEU A N 1
ATOM 1497 C CA . LEU A 1 202 ? -2.805 11.882 23.796 1.00 39.44 201 LEU A CA 1
ATOM 1498 C C . LEU A 1 202 ? -2.747 13.405 23.846 1.00 43.60 201 LEU A C 1
ATOM 1499 O O . LEU A 1 202 ? -2.724 14.066 22.800 1.00 40.72 201 LEU A O 1
ATOM 1504 N N . ALA A 1 203 ? -2.710 13.979 25.051 1.00 38.97 202 ALA A N 1
ATOM 1505 C CA . ALA A 1 203 ? -2.589 15.427 25.178 1.00 44.83 202 ALA A CA 1
ATOM 1506 C C . ALA A 1 203 ? -1.247 15.911 24.641 1.00 52.61 202 ALA A C 1
ATOM 1507 O O . ALA A 1 203 ? -1.177 16.911 23.918 1.00 44.42 202 ALA A O 1
ATOM 1509 N N . ALA A 1 204 ? -0.167 15.201 24.982 1.00 45.28 203 ALA A N 1
ATOM 1510 C CA . ALA A 1 204 ? 1.161 15.595 24.522 1.00 52.73 203 ALA A CA 1
ATOM 1511 C C . ALA A 1 204 ? 1.272 15.542 23.004 1.00 48.78 203 ALA A C 1
ATOM 1512 O O . ALA A 1 204 ? 2.048 16.302 22.412 1.00 53.32 203 ALA A O 1
ATOM 1514 N N . ALA A 1 205 ? 0.508 14.663 22.361 1.00 45.89 204 ALA A N 1
ATOM 1515 C CA . ALA A 1 205 ? 0.522 14.520 20.912 1.00 43.51 204 ALA A CA 1
ATOM 1516 C C . ALA A 1 205 ? -0.501 15.407 20.214 1.00 46.07 204 ALA A C 1
ATOM 1517 O O . ALA A 1 205 ? -0.594 15.368 18.983 1.00 46.29 204 ALA A O 1
ATOM 1519 N N . GLY A 1 206 ? -1.264 16.202 20.961 1.00 48.19 205 GLY A N 1
ATOM 1520 C CA . GLY A 1 206 ? -2.289 17.030 20.359 1.00 46.74 205 GLY A CA 1
ATOM 1521 C C . GLY A 1 206 ? -3.446 16.267 19.759 1.00 40.67 205 GLY A C 1
ATOM 1522 O O . GLY A 1 206 ? -4.108 16.778 18.852 1.00 41.17 205 GLY A O 1
ATOM 1523 N N . LEU A 1 207 ? -3.716 15.054 20.244 1.00 35.34 206 LEU A N 1
ATOM 1524 C CA . LEU A 1 207 ? -4.752 14.192 19.688 1.00 37.66 206 LEU A CA 1
ATOM 1525 C C . LEU A 1 207 ? -5.950 14.040 20.619 1.00 38.56 206 LEU A C 1
ATOM 1526 O O . LEU A 1 207 ? -6.736 13.100 20.460 1.00 34.96 206 LEU A O 1
ATOM 1531 N N . THR A 1 208 ? -6.116 14.957 21.574 1.00 38.63 207 THR A N 1
ATOM 1532 C CA . THR A 1 208 ? -7.150 14.793 22.592 1.00 37.08 207 THR A CA 1
ATOM 1533 C C . THR A 1 208 ? -8.555 14.857 21.999 1.00 35.68 207 THR A C 1
ATOM 1534 O O . THR A 1 208 ? -9.431 14.071 22.380 1.00 37.70 207 THR A O 1
ATOM 1538 N N . ASP A 1 209 ? -8.793 15.781 21.066 1.00 39.70 208 ASP A N 1
ATOM 1539 C CA . ASP A 1 209 ? -10.159 16.048 20.625 1.00 42.94 208 ASP A CA 1
ATOM 1540 C C . ASP A 1 209 ? -10.741 14.953 19.739 1.00 41.12 208 ASP A C 1
ATOM 1541 O O . ASP A 1 209 ? -11.954 14.960 19.500 1.00 36.19 208 ASP A O 1
ATOM 1546 N N . LEU A 1 210 ? -9.929 14.017 19.258 1.00 31.10 209 LEU A N 1
ATOM 1547 C CA . LEU A 1 210 ? -10.452 12.941 18.428 1.00 30.45 209 LEU A CA 1
ATOM 1548 C C . LEU A 1 210 ? -11.264 11.968 19.275 1.00 29.61 209 LEU A C 1
ATOM 1549 O O . LEU A 1 210 ? -10.838 11.575 20.365 1.00 28.83 209 LEU A O 1
ATOM 1554 N N . ASP A 1 211 ? -12.436 11.580 18.774 1.00 32.92 210 ASP A N 1
ATOM 1555 C CA . ASP A 1 211 ? -13.207 10.537 19.434 1.00 32.42 210 ASP A CA 1
ATOM 1556 C C . ASP A 1 211 ? -12.377 9.265 19.530 1.00 25.88 210 ASP A C 1
ATOM 1557 O O . ASP A 1 211 ? -11.545 8.974 18.667 1.00 31.05 210 ASP A O 1
ATOM 1562 N N . PHE A 1 212 ? -12.600 8.508 20.595 1.00 25.35 211 PHE A N 1
ATOM 1563 C CA . PHE A 1 212 ? -11.863 7.279 20.837 1.00 23.06 211 PHE A CA 1
ATOM 1564 C C . PHE A 1 212 ? -12.830 6.195 21.281 1.00 24.60 211 PHE A C 1
ATOM 1565 O O . PHE A 1 212 ? -13.958 6.472 21.697 1.00 25.49 211 PHE A O 1
ATOM 1573 N N . LEU A 1 213 ? -12.377 4.949 21.200 1.00 23.93 212 LEU A N 1
ATOM 1574 C CA . LEU A 1 213 ? -13.129 3.828 21.734 1.00 24.83 212 LEU A CA 1
ATOM 1575 C C . LEU A 1 213 ? -12.415 3.264 22.951 1.00 29.50 212 LEU A C 1
ATOM 1576 O O . LEU A 1 213 ? -11.197 3.055 22.933 1.00 30.65 212 LEU A O 1
ATOM 1581 N N . LEU A 1 214 ? -13.182 3.001 23.997 1.00 30.36 213 LEU A N 1
ATOM 1582 C CA . LEU A 1 214 ? -12.682 2.367 25.208 1.00 28.26 213 LEU A CA 1
ATOM 1583 C C . LEU A 1 214 ? -13.267 0.962 25.278 1.00 31.65 213 LEU A C 1
ATOM 1584 O O . LEU A 1 214 ? -14.483 0.799 25.422 1.00 29.47 213 LEU A O 1
ATOM 1589 N N . ALA A 1 215 ? -12.410 -0.049 25.157 1.00 26.82 214 ALA A N 1
ATOM 1590 C CA . ALA A 1 215 ? -12.837 -1.426 25.352 1.00 29.32 214 ALA A CA 1
ATOM 1591 C C . ALA A 1 215 ? -12.941 -1.717 26.844 1.00 39.38 214 ALA A C 1
ATOM 1592 O O . ALA A 1 215 ? -12.011 -1.435 27.611 1.00 34.59 214 ALA A O 1
ATOM 1594 N N . LEU A 1 216 ? -14.080 -2.266 27.257 1.00 31.34 215 LEU A N 1
ATOM 1595 C CA . LEU A 1 216 ? -14.372 -2.479 28.667 1.00 33.25 215 LEU A CA 1
ATOM 1596 C C . LEU A 1 216 ? -14.016 -3.880 29.133 1.00 49.40 215 LEU A C 1
ATOM 1597 O O . LEU A 1 216 ? -14.324 -4.235 30.272 1.00 40.99 215 LEU A O 1
ATOM 1602 N N . ASP A 1 217 ? -13.361 -4.643 28.264 1.00 37.87 216 ASP A N 1
ATOM 1603 C CA . ASP A 1 217 ? -13.018 -6.056 28.553 1.00 48.88 216 ASP A CA 1
ATOM 1604 C C . ASP A 1 217 ? -12.310 -6.189 29.900 1.00 45.92 216 ASP A C 1
ATOM 1605 O O . ASP A 1 217 ? -12.677 -7.093 30.663 1.00 54.31 216 ASP A O 1
ATOM 1610 N N . GLY A 1 218 ? -11.392 -5.282 30.213 1.00 45.72 217 GLY A N 1
ATOM 1611 C CA . GLY A 1 218 ? -10.608 -5.440 31.422 1.00 61.35 217 GLY A CA 1
ATOM 1612 C C . GLY A 1 218 ? -11.103 -4.632 32.601 1.00 65.95 217 GLY A C 1
ATOM 1613 O O . GLY A 1 218 ? -10.366 -4.357 33.547 1.00 63.93 217 GLY A O 1
ATOM 1614 N N . LEU A 1 219 ? -12.364 -4.252 32.571 1.00 53.32 218 LEU A N 1
ATOM 1615 C CA . LEU A 1 219 ? -12.898 -3.322 33.557 1.00 57.50 218 LEU A CA 1
ATOM 1616 C C . LEU A 1 219 ? -14.223 -3.805 34.141 1.00 52.42 218 LEU A C 1
ATOM 1617 O O . LEU A 1 219 ? -15.011 -4.479 33.469 1.00 45.42 218 LEU A O 1
ATOM 1622 N N . ASP A 1 220 ? -14.460 -3.473 35.407 1.00 53.00 219 ASP A N 1
ATOM 1623 C CA . ASP A 1 220 ? -15.793 -3.625 35.961 1.00 44.75 219 ASP A CA 1
ATOM 1624 C C . ASP A 1 220 ? -16.565 -2.332 35.709 1.00 56.34 219 ASP A C 1
ATOM 1625 O O . ASP A 1 220 ? -16.041 -1.376 35.133 1.00 47.65 219 ASP A O 1
ATOM 1630 N N . VAL A 1 221 ? -17.820 -2.286 36.157 1.00 42.60 220 VAL A N 1
ATOM 1631 C CA . VAL A 1 221 ? -18.691 -1.167 35.798 1.00 47.32 220 VAL A CA 1
ATOM 1632 C C . VAL A 1 221 ? -18.158 0.142 36.370 1.00 53.31 220 VAL A C 1
ATOM 1633 O O . VAL A 1 221 ? -18.048 1.151 35.660 1.00 44.75 220 VAL A O 1
ATOM 1637 N N . ASP A 1 222 ? -17.835 0.151 37.665 1.00 55.27 221 ASP A N 1
ATOM 1638 C CA . ASP A 1 222 ? -17.385 1.384 38.305 1.00 50.04 221 ASP A CA 1
ATOM 1639 C C . ASP A 1 222 ? -16.049 1.846 37.742 1.00 45.52 221 ASP A C 1
ATOM 1640 O O . ASP A 1 222 ? -15.838 3.048 37.544 1.00 46.51 221 ASP A O 1
ATOM 1645 N N . THR A 1 223 ? -15.130 0.911 37.485 1.00 42.71 222 THR A N 1
ATOM 1646 C CA . THR A 1 223 ? -13.848 1.289 36.900 1.00 53.34 222 THR A CA 1
ATOM 1647 C C . THR A 1 223 ? -14.009 1.745 35.454 1.00 49.93 222 THR A C 1
ATOM 1648 O O . THR A 1 223 ? -13.272 2.626 34.999 1.00 44.09 222 THR A O 1
ATOM 1652 N N . ALA A 1 224 ? -14.964 1.165 34.721 1.00 40.82 223 ALA A N 1
ATOM 1653 C CA . ALA A 1 224 ? -15.212 1.604 33.352 1.00 45.27 223 ALA A CA 1
ATOM 1654 C C . ALA A 1 224 ? -15.716 3.040 33.321 1.00 40.23 223 ALA A C 1
ATOM 1655 O O . ALA A 1 224 ? -15.269 3.849 32.497 1.00 35.28 223 ALA A O 1
ATOM 1657 N N . ILE A 1 225 ? -16.644 3.379 34.217 1.00 43.28 224 ILE A N 1
ATOM 1658 C CA . ILE A 1 225 ? -17.142 4.747 34.285 1.00 39.73 224 ILE A CA 1
ATOM 1659 C C . ILE A 1 225 ? -16.023 5.703 34.678 1.00 44.62 224 ILE A C 1
ATOM 1660 O O . ILE A 1 225 ? -15.847 6.762 34.064 1.00 41.65 224 ILE A O 1
ATOM 1665 N N . ALA A 1 226 ? -15.242 5.340 35.699 1.00 42.50 225 ALA A N 1
ATOM 1666 C CA . ALA A 1 226 ? -14.163 6.210 36.155 1.00 44.78 225 ALA A CA 1
ATOM 1667 C C . ALA A 1 226 ? -13.095 6.383 35.080 1.00 47.33 225 ALA A C 1
ATOM 1668 O O . ALA A 1 226 ? -12.542 7.477 34.917 1.00 41.92 225 ALA A O 1
ATOM 1670 N N . ALA A 1 227 ? -12.787 5.315 34.341 1.00 40.28 226 ALA A N 1
ATOM 1671 C CA . ALA A 1 227 ? -11.810 5.428 33.265 1.00 44.86 226 ALA A CA 1
ATOM 1672 C C . ALA A 1 227 ? -12.355 6.271 32.123 1.00 37.70 226 ALA A C 1
ATOM 1673 O O . ALA A 1 227 ? -11.633 7.098 31.555 1.00 39.33 226 ALA A O 1
ATOM 1675 N N . ALA A 1 228 ? -13.629 6.071 31.777 1.00 34.20 227 ALA A N 1
ATOM 1676 C CA . ALA A 1 228 ? -14.265 6.884 30.747 1.00 32.07 227 ALA A CA 1
ATOM 1677 C C . ALA A 1 228 ? -14.235 8.360 31.121 1.00 38.49 227 ALA A C 1
ATOM 1678 O O . ALA A 1 228 ? -13.870 9.212 30.303 1.00 38.79 227 ALA A O 1
ATOM 1680 N N . LEU A 1 229 ? -14.604 8.680 32.363 1.00 38.79 228 LEU A N 1
ATOM 1681 C CA . LEU A 1 229 ? -14.625 10.075 32.788 1.00 41.06 228 LEU A CA 1
ATOM 1682 C C . LEU A 1 229 ? -13.219 10.655 32.836 1.00 42.39 228 LEU A C 1
ATOM 1683 O O . LEU A 1 229 ? -13.010 11.825 32.491 1.00 41.87 228 LEU A O 1
ATOM 1688 N N . ALA A 1 230 ? -12.238 9.846 33.245 1.00 36.02 229 ALA A N 1
ATOM 1689 C CA . ALA A 1 230 ? -10.857 10.318 33.288 1.00 41.17 229 ALA A CA 1
ATOM 1690 C C . ALA A 1 230 ? -10.347 10.679 31.898 1.00 36.76 229 ALA A C 1
ATOM 1691 O O . ALA A 1 230 ? -9.659 11.692 31.729 1.00 40.57 229 ALA A O 1
ATOM 1693 N N . LEU A 1 231 ? -10.674 9.867 30.890 1.00 33.78 230 LEU A N 1
ATOM 1694 C CA . LEU A 1 231 ? -10.225 10.171 29.536 1.00 33.55 230 LEU A CA 1
ATOM 1695 C C . LEU A 1 231 ? -10.937 11.391 28.966 1.00 37.44 230 LEU A C 1
ATOM 1696 O O . LEU A 1 231 ? -10.363 12.111 28.142 1.00 34.64 230 LEU A O 1
ATOM 1701 N N . LEU A 1 232 ? -12.169 11.650 29.405 1.00 35.95 231 LEU A N 1
ATOM 1702 C CA . LEU A 1 232 ? -13.012 12.681 28.814 1.00 37.04 231 LEU A CA 1
ATOM 1703 C C . LEU A 1 232 ? -12.854 14.052 29.456 1.00 49.38 231 LEU A C 1
ATOM 1704 O O . LEU A 1 232 ? -13.352 15.036 28.898 1.00 39.66 231 LEU A O 1
ATOM 1709 N N . GLU A 1 233 ? -12.190 14.145 30.603 1.00 45.68 232 GLU A N 1
ATOM 1710 C CA . GLU A 1 233 ? -12.101 15.406 31.336 1.00 43.36 232 GLU A CA 1
ATOM 1711 C C . GLU A 1 233 ? -11.221 16.429 30.615 1.00 57.93 232 GLU A C 1
ATOM 1712 O O . GLU A 1 233 ? -10.289 16.070 29.894 1.00 53.89 232 GLU A O 1
#

Sequence (233 aa):
GPGIWLREVDRDKLIAVAKKLKEIIPDRVKGFVVGGKTDDVVATIRDLIALFGPDLEIVVELTELDKAIETMKKAVEAGASAILLRDGVRGVEELRKIAEEAKKLGVKVIVDVTDGPDVLELAREAAALADAIVIDTGLPLDTREAIAALADAAGVDVIFRVSGLDQVDDAVALAARTPAFKGFLLEGVRDVAAAEAVRARLAAAGLTDLDFLLALDGLDVDTAIAAALALLE

Foldseek 3Di:
DAAEEEEDADLVQVLLLLLVCLVPPQPRHAEYEYEDDLVSLLVSLLSNCVSHPLRHAYEYEDADLVCLLVSVVSNVVSRHAEYEYEPCQVPVVSVVVVLVSCVVSNHAYEYEQDDDPCRLVSLLSCLVRHQAYEYELPPPLVSSLSSLVNNQVSLHAYEYEAADPVSVVSVLVVLVVHPSYQEYEYPNDQALVSLLSSLVSCVVSVNLHGHYYYYCVNYGSVRVNSSVVSSND